Protein AF-A0A416ECX0-F1 (afdb_monomer_lite)

Structure (mmCIF, N/CA/C/O backbone):
data_AF-A0A416ECX0-F1
#
_entry.id   AF-A0A416ECX0-F1
#
loop_
_atom_site.group_PDB
_atom_site.id
_atom_site.type_symbol
_atom_site.label_atom_id
_atom_site.label_alt_id
_atom_site.label_comp_id
_atom_site.label_asym_id
_atom_site.label_entity_id
_atom_site.label_seq_id
_atom_site.pdbx_PDB_ins_code
_atom_site.Cartn_x
_atom_site.Cartn_y
_atom_site.Cartn_z
_atom_site.occupancy
_atom_site.B_iso_or_equiv
_atom_site.auth_seq_id
_atom_site.auth_comp_id
_atom_site.auth_asym_id
_atom_site.auth_atom_id
_atom_site.pdbx_PDB_model_num
ATOM 1 N N . MET A 1 1 ? -22.732 16.697 25.847 1.00 34.75 1 MET A N 1
ATOM 2 C CA . MET A 1 1 ? -22.361 16.379 24.454 1.00 34.75 1 MET A CA 1
ATOM 3 C C . MET A 1 1 ? -21.252 17.337 24.059 1.00 34.75 1 MET A C 1
ATOM 5 O O . MET A 1 1 ? -21.513 18.359 23.444 1.00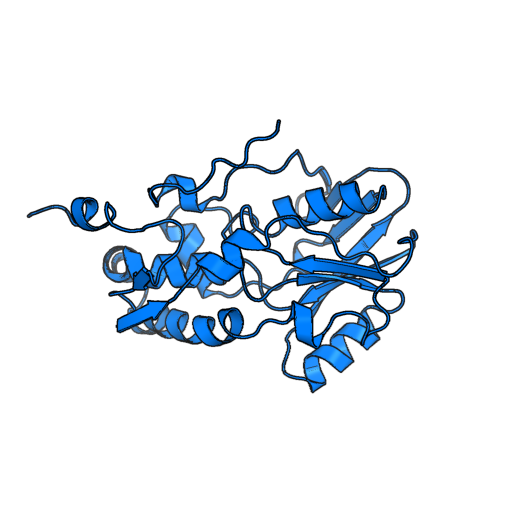 34.75 1 MET A O 1
ATOM 9 N N . GLU A 1 2 ? -20.037 17.066 24.531 1.00 26.95 2 GLU A N 1
ATOM 10 C CA . GLU A 1 2 ? -18.837 17.788 24.107 1.00 26.95 2 GLU A CA 1
ATOM 11 C C . GLU A 1 2 ? -18.198 16.971 22.987 1.00 26.95 2 GLU A C 1
ATOM 13 O O . GLU A 1 2 ? -17.924 15.783 23.146 1.00 26.95 2 GLU A O 1
ATOM 18 N N . ASN A 1 3 ? -18.068 17.600 21.822 1.00 31.53 3 ASN A N 1
ATOM 19 C CA . ASN A 1 3 ? -17.620 16.980 20.585 1.00 31.53 3 ASN A CA 1
ATOM 20 C C . ASN A 1 3 ? -16.180 16.463 20.712 1.00 31.53 3 ASN A C 1
ATOM 22 O O . ASN A 1 3 ? -15.258 17.241 20.960 1.00 31.53 3 ASN A O 1
ATOM 26 N N . GLY A 1 4 ? -15.972 15.180 20.401 1.00 30.31 4 GLY A N 1
ATOM 27 C CA . GLY A 1 4 ? -14.654 14.538 20.265 1.00 30.31 4 GLY A CA 1
ATOM 28 C C . GLY A 1 4 ? -13.730 15.146 19.193 1.00 30.31 4 GLY A C 1
ATOM 29 O O . GLY A 1 4 ? -12.601 14.698 19.036 1.00 30.31 4 GLY A O 1
ATOM 30 N N . LEU A 1 5 ? -14.171 16.201 18.498 1.00 33.06 5 LEU A N 1
ATOM 31 C CA . LEU A 1 5 ? -13.391 16.974 17.528 1.00 33.06 5 LEU A CA 1
ATOM 32 C C . LEU A 1 5 ? -12.245 17.780 18.170 1.00 33.06 5 LEU A C 1
ATOM 34 O O . LEU A 1 5 ? -11.236 18.012 17.513 1.00 33.06 5 LEU A O 1
ATOM 38 N N . ASN A 1 6 ? -12.344 18.142 19.456 1.00 28.14 6 ASN A N 1
ATOM 39 C CA . ASN A 1 6 ? -11.324 18.956 20.138 1.00 28.14 6 ASN A CA 1
ATOM 40 C C . ASN A 1 6 ? -10.121 18.152 20.680 1.00 28.14 6 ASN A C 1
ATOM 42 O O . ASN A 1 6 ? -9.245 18.728 21.317 1.00 28.14 6 ASN A O 1
ATOM 46 N N . ARG A 1 7 ? -10.037 16.831 20.447 1.00 36.88 7 ARG A N 1
ATOM 47 C CA . ARG A 1 7 ? -8.871 16.010 20.858 1.00 36.88 7 ARG A CA 1
ATOM 48 C C . ARG A 1 7 ? -7.786 15.862 19.782 1.00 36.88 7 ARG A C 1
ATOM 50 O O . ARG A 1 7 ? -6.743 15.283 20.061 1.00 36.88 7 ARG A O 1
ATOM 57 N N . ILE A 1 8 ? -8.007 16.388 18.576 1.00 40.69 8 ILE A N 1
ATOM 58 C CA . ILE A 1 8 ? -7.120 16.189 17.411 1.00 40.69 8 ILE A CA 1
ATOM 59 C C . ILE A 1 8 ? -6.032 17.288 17.318 1.00 40.69 8 ILE A C 1
ATOM 61 O O . ILE A 1 8 ? -5.066 17.160 16.572 1.00 40.69 8 ILE A O 1
ATOM 65 N N . GLU A 1 9 ? -6.118 18.351 18.128 1.00 30.62 9 GLU A N 1
ATOM 66 C CA . GLU A 1 9 ? -5.184 19.492 18.070 1.00 30.62 9 GLU A CA 1
ATOM 67 C C . GLU A 1 9 ? -3.757 19.188 18.570 1.00 30.62 9 GLU A C 1
ATOM 69 O O . GLU A 1 9 ? -2.858 19.991 18.340 1.00 30.62 9 GLU A O 1
ATOM 74 N N . ASN A 1 10 ? -3.510 18.015 19.167 1.00 30.92 10 ASN A N 1
ATOM 75 C CA . ASN A 1 10 ? -2.184 17.608 19.661 1.00 30.92 10 ASN A CA 1
ATOM 76 C C . ASN A 1 10 ? -1.506 16.494 18.842 1.00 30.92 10 ASN A C 1
ATOM 78 O O . ASN A 1 10 ? -0.546 15.889 19.316 1.00 30.92 10 ASN A O 1
ATOM 82 N N . ILE A 1 11 ? -1.956 16.216 17.615 1.00 45.97 11 ILE A N 1
ATOM 83 C CA . ILE A 1 11 ? -1.254 15.271 16.732 1.00 45.97 11 ILE A CA 1
ATOM 84 C C . ILE A 1 11 ? -0.091 16.016 16.067 1.00 45.97 11 ILE A C 1
ATOM 86 O O . ILE A 1 11 ? -0.222 16.568 14.978 1.00 45.97 11 ILE A O 1
ATOM 90 N N . LEU A 1 12 ? 1.032 16.108 16.778 1.00 37.62 12 LEU A N 1
ATOM 91 C CA . LEU A 1 12 ? 2.256 16.710 16.258 1.00 37.62 12 LEU A CA 1
ATOM 92 C C . LEU A 1 12 ? 2.779 15.910 15.049 1.00 37.62 12 LEU A C 1
ATOM 94 O O . LEU A 1 12 ? 2.724 14.676 15.055 1.00 37.62 12 LEU A O 1
ATOM 98 N N . PRO A 1 13 ? 3.360 16.577 14.039 1.00 42.81 13 PRO A N 1
ATOM 99 C CA . PRO A 1 13 ? 4.100 15.911 12.980 1.00 42.81 13 PRO A CA 1
ATOM 100 C C . PRO A 1 13 ? 5.449 15.461 13.567 1.00 42.81 13 PRO A C 1
ATOM 102 O O . PRO A 1 13 ? 6.426 16.203 13.523 1.00 42.81 13 PRO A O 1
ATOM 105 N N . GLY A 1 14 ? 5.485 14.284 14.199 1.00 50.62 14 GLY A N 1
ATOM 106 C CA . GLY A 1 14 ? 6.723 13.706 14.747 1.00 50.62 14 GLY A CA 1
ATOM 107 C C . GLY A 1 14 ? 6.625 13.082 16.142 1.00 50.62 14 GLY A C 1
ATOM 108 O O . GLY A 1 14 ? 7.583 13.183 16.902 1.00 50.62 14 GLY A O 1
ATOM 109 N N . GLY A 1 15 ? 5.496 12.468 16.509 1.00 63.19 15 GLY A N 1
ATOM 110 C CA . GLY A 1 15 ? 5.359 11.776 17.794 1.00 63.19 15 GLY A CA 1
ATOM 111 C C . GLY A 1 15 ? 4.333 10.645 17.770 1.00 63.19 15 GLY A C 1
ATOM 112 O O . GLY A 1 15 ? 3.557 10.514 16.821 1.00 63.19 15 GLY A O 1
ATOM 113 N N . GLU A 1 16 ? 4.338 9.836 18.831 1.00 75.31 16 GLU A N 1
ATOM 114 C CA . GLU A 1 16 ? 3.354 8.774 19.049 1.00 75.31 16 GLU A CA 1
ATOM 115 C C . GLU A 1 16 ? 1.927 9.342 19.007 1.00 75.31 16 GLU A C 1
ATOM 117 O O . GLU A 1 16 ? 1.589 10.309 19.691 1.00 75.31 16 GLU A O 1
ATOM 122 N N . ILE A 1 17 ? 1.082 8.741 18.169 1.00 79.94 17 ILE A N 1
ATOM 123 C CA . ILE A 1 17 ? -0.336 9.074 18.066 1.00 79.94 17 ILE A CA 1
ATOM 124 C C . ILE A 1 17 ? -1.106 8.114 18.963 1.00 79.94 17 ILE A C 1
ATOM 126 O O . ILE A 1 17 ? -1.027 6.896 18.788 1.00 79.94 17 ILE A O 1
ATOM 130 N N . SER A 1 18 ? -1.894 8.661 19.888 1.00 84.69 18 SER A N 1
ATOM 131 C CA . SER A 1 18 ? -2.798 7.864 20.713 1.00 84.69 18 SER A CA 1
ATOM 132 C C . SER A 1 18 ? -3.981 7.361 19.878 1.00 84.69 18 SER A C 1
ATOM 134 O O . SER A 1 18 ? -4.686 8.144 19.236 1.00 84.69 18 SER A O 1
ATOM 136 N N . LEU A 1 19 ? -4.193 6.045 19.878 1.00 89.06 19 LEU A N 1
ATOM 137 C CA . LEU A 1 19 ? -5.247 5.338 19.152 1.00 89.06 19 LEU A CA 1
ATOM 138 C C . LEU A 1 19 ? -6.226 4.725 20.169 1.00 89.06 19 LEU A C 1
ATOM 140 O O . LEU A 1 19 ? -6.183 3.515 20.417 1.00 89.06 19 LEU A O 1
ATOM 144 N N . PRO A 1 20 ? -7.114 5.531 20.782 1.00 88.00 20 PRO A N 1
ATOM 145 C CA . PRO A 1 20 ? -7.973 5.081 21.878 1.00 88.00 20 PRO A CA 1
ATOM 146 C C . PRO A 1 20 ? -8.901 3.932 21.476 1.00 88.00 20 PRO A C 1
ATOM 148 O O . PRO A 1 20 ? -9.119 3.022 22.267 1.00 88.00 20 PRO A O 1
ATOM 151 N N . GLY A 1 21 ? -9.388 3.912 20.231 1.00 88.06 21 GLY A N 1
ATOM 152 C CA . GLY A 1 21 ? -10.208 2.820 19.704 1.00 88.06 21 GLY A CA 1
ATOM 153 C C . GLY A 1 21 ? -9.494 1.465 19.667 1.00 88.06 21 GLY A C 1
ATOM 154 O O . GLY A 1 21 ? -10.147 0.429 19.652 1.00 88.06 21 GLY A O 1
ATOM 155 N N . LEU A 1 22 ? -8.162 1.461 19.701 1.00 90.69 22 LEU A N 1
ATOM 156 C CA . LEU A 1 22 ? -7.330 0.257 19.691 1.00 90.69 22 LEU A CA 1
ATOM 157 C C . LEU A 1 22 ? -6.561 0.057 21.004 1.00 90.69 22 LEU A C 1
ATOM 159 O O . LEU A 1 22 ? -5.745 -0.857 21.092 1.00 90.69 22 LEU A O 1
ATOM 163 N N . ASN A 1 23 ? -6.804 0.900 22.016 1.00 91.00 23 ASN A N 1
ATOM 164 C CA . ASN A 1 23 ? -6.105 0.882 23.305 1.00 91.00 23 ASN A CA 1
ATOM 165 C C . ASN A 1 23 ? -4.570 0.849 23.159 1.00 91.00 23 ASN A C 1
ATOM 167 O O . ASN A 1 23 ? -3.881 0.086 23.838 1.00 91.00 23 ASN A O 1
ATOM 171 N N . THR A 1 24 ? -4.026 1.641 22.233 1.00 90.44 24 THR A N 1
ATOM 172 C CA . THR A 1 24 ? -2.592 1.639 21.926 1.00 90.44 24 THR A CA 1
ATOM 173 C C . THR A 1 24 ? -2.122 3.001 21.430 1.00 90.44 24 THR A C 1
ATOM 175 O O . THR A 1 24 ? -2.933 3.882 21.153 1.00 90.44 24 THR A O 1
ATOM 178 N N . GLU A 1 25 ? -0.812 3.163 21.300 1.00 87.94 25 GLU A N 1
ATOM 179 C CA . GLU A 1 25 ? -0.179 4.332 20.698 1.00 87.94 25 GLU A CA 1
ATOM 180 C C . GLU A 1 25 ? 0.758 3.858 19.588 1.00 87.94 25 GLU A C 1
ATOM 182 O O . GLU A 1 25 ? 1.324 2.759 19.654 1.00 87.94 25 GLU A O 1
ATOM 187 N N . PHE A 1 26 ? 0.873 4.646 18.523 1.00 84.75 26 PHE A N 1
ATOM 188 C CA . PHE A 1 26 ? 1.730 4.296 17.399 1.00 84.75 26 PHE A CA 1
ATOM 189 C C . PHE A 1 26 ? 2.374 5.529 16.783 1.00 84.75 26 PHE A C 1
ATOM 191 O O . PHE A 1 26 ? 1.703 6.518 16.490 1.00 84.75 26 PHE A O 1
ATOM 198 N N . ASP A 1 27 ? 3.679 5.447 16.550 1.00 83.50 27 ASP A N 1
ATOM 199 C CA . ASP A 1 27 ? 4.419 6.479 15.845 1.00 83.50 27 ASP A CA 1
ATOM 200 C C . ASP A 1 27 ? 4.320 6.278 14.326 1.00 83.50 27 ASP A C 1
ATOM 202 O O . ASP A 1 27 ? 4.870 5.335 13.753 1.00 83.50 27 ASP A O 1
ATOM 206 N N . PHE A 1 28 ? 3.606 7.187 13.665 1.00 77.56 28 PHE A N 1
ATOM 207 C CA . PHE A 1 28 ? 3.465 7.202 12.210 1.00 77.56 28 PHE A CA 1
ATOM 208 C C . PHE A 1 28 ? 4.561 8.024 11.509 1.00 77.56 28 PHE A C 1
ATOM 210 O O . PHE A 1 28 ? 4.588 8.043 10.277 1.00 77.56 28 PHE A O 1
ATOM 217 N N . SER A 1 29 ? 5.458 8.696 12.241 1.00 72.75 29 SER A N 1
ATOM 218 C CA . SER A 1 29 ? 6.474 9.600 11.678 1.00 72.75 29 SER A CA 1
ATOM 219 C C . SER A 1 29 ? 7.328 8.915 10.607 1.00 72.75 29 SER A C 1
ATOM 221 O O . SER A 1 29 ? 7.389 9.387 9.470 1.00 72.75 29 SER A O 1
ATOM 223 N N . GLY A 1 30 ? 7.861 7.726 10.901 1.00 69.06 30 GLY A N 1
ATOM 224 C CA . GLY A 1 30 ? 8.684 6.955 9.967 1.00 69.06 30 GLY A CA 1
ATOM 225 C C . GLY A 1 30 ? 7.949 6.516 8.693 1.00 69.06 30 GLY A C 1
ATOM 226 O O . GLY A 1 30 ? 8.580 6.339 7.650 1.00 69.06 30 GLY A O 1
ATOM 227 N N . LEU A 1 31 ? 6.617 6.385 8.741 1.00 71.12 31 LEU A N 1
ATOM 228 C CA . LEU A 1 31 ? 5.794 6.126 7.554 1.00 71.12 31 LEU A CA 1
ATOM 229 C C . LEU A 1 31 ? 5.631 7.392 6.699 1.00 71.12 31 LEU A C 1
ATOM 231 O O . LEU A 1 31 ? 5.536 7.307 5.474 1.00 71.12 31 LEU A O 1
ATOM 235 N N . MET A 1 32 ? 5.602 8.569 7.327 1.00 66.06 32 MET A N 1
ATOM 236 C CA . MET A 1 32 ? 5.409 9.852 6.646 1.00 66.06 32 MET A CA 1
ATOM 237 C C . MET A 1 32 ? 6.697 10.422 6.046 1.00 66.06 32 MET A C 1
ATOM 239 O O . MET A 1 32 ? 6.630 11.030 4.973 1.00 66.06 32 MET A O 1
ATOM 243 N N . GLU A 1 33 ? 7.839 10.225 6.711 1.00 61.69 33 GLU A N 1
ATOM 244 C CA . GLU A 1 33 ? 9.152 10.743 6.301 1.00 61.69 33 GLU A CA 1
ATOM 245 C C . GLU A 1 33 ? 9.659 10.111 5.000 1.00 61.69 33 GLU A C 1
ATOM 247 O O . GLU A 1 33 ? 10.191 10.806 4.141 1.00 61.69 33 GLU A O 1
ATOM 252 N N . LYS A 1 34 ? 9.426 8.810 4.798 1.00 55.69 34 LYS A N 1
ATOM 253 C CA . LYS A 1 34 ? 9.923 8.056 3.629 1.00 55.69 34 LYS A CA 1
ATOM 254 C C . LYS A 1 34 ? 9.051 8.189 2.375 1.00 55.69 34 LYS A C 1
ATOM 256 O O . LYS A 1 34 ? 9.166 7.403 1.434 1.00 55.69 34 LYS A O 1
ATOM 261 N N . ALA A 1 35 ? 8.131 9.151 2.355 1.00 58.94 35 ALA A N 1
ATOM 262 C CA . ALA A 1 35 ? 7.229 9.358 1.232 1.00 58.94 35 ALA A CA 1
ATOM 263 C C . ALA A 1 35 ? 7.978 9.887 -0.002 1.00 58.94 35 ALA A C 1
ATOM 265 O O . ALA A 1 35 ? 8.371 11.048 -0.048 1.00 58.94 35 ALA A O 1
ATOM 266 N N . GLY A 1 36 ? 8.102 9.045 -1.031 1.00 63.66 36 GLY A N 1
ATOM 267 C CA . GLY A 1 36 ? 8.528 9.456 -2.373 1.00 63.66 36 GLY A CA 1
ATOM 268 C C . GLY A 1 36 ? 9.990 9.190 -2.732 1.00 63.66 36 GLY A C 1
ATOM 269 O O . GLY A 1 36 ? 10.373 9.443 -3.874 1.00 63.66 36 GLY A O 1
ATOM 270 N N . GLU A 1 37 ? 10.792 8.636 -1.822 1.00 77.75 37 GLU A N 1
ATOM 271 C CA . GLU A 1 37 ? 12.155 8.212 -2.147 1.00 77.75 37 GLU A CA 1
ATOM 272 C C . GLU A 1 37 ? 12.146 6.869 -2.882 1.00 77.75 37 GLU A C 1
ATOM 274 O O . GLU A 1 37 ? 11.779 5.828 -2.333 1.00 77.75 37 GLU A O 1
ATOM 279 N N . VAL A 1 38 ? 12.554 6.895 -4.152 1.00 82.75 38 VAL A N 1
ATOM 280 C CA . VAL A 1 38 ? 12.704 5.687 -4.968 1.00 82.75 38 VAL A CA 1
ATOM 281 C C . VAL A 1 38 ? 14.149 5.217 -4.894 1.00 82.75 38 VAL A C 1
ATOM 283 O O . VAL A 1 38 ? 15.065 5.904 -5.345 1.00 82.75 38 VAL A O 1
ATOM 286 N N . PHE A 1 39 ? 14.349 4.014 -4.369 1.00 86.12 39 PHE A N 1
ATOM 287 C CA . PHE A 1 39 ? 15.641 3.348 -4.386 1.00 86.12 39 PHE A CA 1
ATOM 288 C C . PHE A 1 39 ? 15.826 2.632 -5.724 1.00 86.12 39 PHE A C 1
ATOM 290 O O . PHE A 1 39 ? 15.033 1.763 -6.080 1.00 86.12 39 PHE A O 1
ATOM 297 N N . VAL A 1 40 ? 16.863 2.992 -6.479 1.00 88.06 40 VAL A N 1
ATOM 298 C CA . VAL A 1 40 ? 17.147 2.424 -7.804 1.00 88.06 40 VAL A CA 1
ATOM 299 C C . VAL A 1 40 ? 18.471 1.667 -7.752 1.00 88.06 40 VAL A C 1
ATOM 301 O O . VAL A 1 40 ? 19.526 2.268 -7.580 1.00 88.06 40 VAL A O 1
ATOM 304 N N . VAL A 1 41 ? 18.414 0.345 -7.927 1.00 85.69 41 VAL A N 1
ATOM 305 C CA . VAL A 1 41 ? 19.593 -0.539 -7.976 1.00 85.69 41 VAL A CA 1
ATOM 306 C C . VAL A 1 41 ? 20.215 -0.517 -9.369 1.00 85.69 41 VAL A C 1
ATOM 308 O O . VAL A 1 41 ? 21.428 -0.400 -9.531 1.00 85.69 41 VAL A O 1
ATOM 311 N N . ARG A 1 42 ? 19.372 -0.639 -10.398 1.00 89.25 42 ARG A N 1
ATOM 312 C CA . ARG A 1 42 ? 19.751 -0.510 -11.810 1.00 89.25 42 ARG A CA 1
ATOM 313 C C . ARG A 1 42 ? 18.606 0.127 -12.589 1.00 89.25 42 ARG A C 1
ATOM 315 O O . ARG A 1 42 ? 17.531 0.373 -12.056 1.00 89.25 42 ARG A O 1
ATOM 322 N N . LYS A 1 43 ? 18.822 0.424 -13.867 1.00 91.31 43 LYS A N 1
ATOM 323 C CA . LYS A 1 43 ? 17.764 0.994 -14.705 1.00 91.31 43 LYS A CA 1
ATOM 324 C C . LYS A 1 43 ? 16.636 -0.024 -14.908 1.00 91.31 43 LYS A C 1
ATOM 326 O O . LYS A 1 43 ? 16.898 -1.110 -15.420 1.00 91.31 43 LYS A O 1
ATOM 331 N N . ALA A 1 44 ? 15.403 0.354 -14.566 1.00 92.94 44 ALA A N 1
ATOM 332 C CA . ALA A 1 44 ? 14.218 -0.447 -14.864 1.00 92.94 44 ALA A CA 1
ATOM 333 C C . ALA A 1 44 ? 13.995 -0.560 -16.375 1.00 92.94 44 ALA A C 1
ATOM 335 O O . ALA A 1 44 ? 14.212 0.400 -17.126 1.00 92.94 44 ALA A O 1
ATOM 336 N N . VAL A 1 45 ? 13.564 -1.736 -16.825 1.00 94.50 45 VAL A N 1
ATOM 337 C CA . VAL A 1 45 ? 13.342 -2.029 -18.243 1.00 94.50 45 VAL A CA 1
ATOM 338 C C . VAL A 1 45 ? 11.918 -2.529 -18.494 1.00 94.50 45 VAL A C 1
ATOM 340 O O . VAL A 1 45 ? 11.345 -3.228 -17.658 1.00 94.50 45 VAL A O 1
ATOM 343 N N . PRO A 1 46 ? 11.319 -2.194 -19.651 1.00 97.44 46 PRO A N 1
ATOM 344 C CA . PRO A 1 46 ? 10.017 -2.724 -20.034 1.00 97.44 46 PRO A CA 1
ATOM 345 C C . PRO A 1 46 ? 9.982 -4.255 -20.022 1.00 97.44 46 PRO A C 1
ATOM 347 O O . PRO A 1 46 ? 10.893 -4.898 -20.538 1.00 97.44 46 PRO A O 1
ATOM 350 N N . GLY A 1 47 ? 8.898 -4.819 -19.490 1.00 97.38 47 GLY A N 1
ATOM 351 C CA . GLY A 1 47 ? 8.696 -6.260 -19.332 1.00 97.38 47 GLY A CA 1
ATOM 352 C C . GLY A 1 47 ? 8.874 -6.759 -17.897 1.00 97.38 47 GLY A C 1
ATOM 353 O O . GLY A 1 47 ? 8.294 -7.795 -17.569 1.00 97.38 47 GLY A O 1
ATOM 354 N N . GLN A 1 48 ? 9.589 -6.006 -17.052 1.00 97.56 48 GLN A N 1
ATOM 355 C CA . GLN A 1 48 ? 9.721 -6.301 -15.624 1.00 97.56 48 GLN A CA 1
ATOM 356 C C . GLN A 1 48 ? 8.364 -6.303 -14.921 1.00 97.56 48 GLN A C 1
ATOM 358 O O . GLN A 1 48 ? 7.474 -5.520 -15.260 1.00 97.56 48 GLN A O 1
ATOM 363 N N . ASP A 1 49 ? 8.226 -7.171 -13.929 1.00 98.12 49 ASP A N 1
ATOM 364 C CA . ASP A 1 49 ? 7.056 -7.250 -13.068 1.00 98.12 49 ASP A CA 1
ATOM 365 C C . ASP A 1 49 ? 7.081 -6.148 -12.011 1.00 98.12 49 ASP A C 1
ATOM 367 O O . ASP A 1 49 ? 8.133 -5.776 -11.488 1.00 98.12 49 ASP A O 1
ATOM 371 N N . ILE A 1 50 ? 5.893 -5.653 -11.681 1.00 98.00 50 ILE A N 1
ATOM 372 C CA . ILE A 1 50 ? 5.661 -4.790 -10.529 1.00 98.00 50 ILE A CA 1
ATOM 373 C C . ILE A 1 50 ? 5.081 -5.666 -9.426 1.00 98.00 50 ILE A C 1
ATOM 375 O O . ILE A 1 50 ? 3.972 -6.189 -9.563 1.00 98.00 50 ILE A O 1
ATOM 379 N N . VAL A 1 51 ? 5.826 -5.815 -8.337 1.00 96.56 51 VAL A N 1
ATOM 380 C CA . VAL A 1 51 ? 5.400 -6.540 -7.138 1.00 96.56 51 VAL A CA 1
ATOM 381 C C . VAL A 1 51 ? 5.025 -5.539 -6.056 1.00 96.56 51 VAL A C 1
ATOM 383 O O . VAL A 1 51 ? 5.716 -4.544 -5.856 1.00 96.56 51 VAL A O 1
ATOM 386 N N . LEU A 1 52 ? 3.926 -5.808 -5.360 1.00 95.38 52 LEU A N 1
ATOM 387 C CA . LEU A 1 52 ? 3.498 -5.073 -4.179 1.00 95.38 52 LEU A CA 1
ATOM 388 C C . LEU A 1 52 ? 3.686 -5.954 -2.947 1.00 95.38 52 LEU A C 1
ATOM 390 O O . LEU A 1 52 ? 3.204 -7.090 -2.935 1.00 95.38 52 LEU A O 1
ATOM 394 N N . THR A 1 53 ? 4.360 -5.437 -1.924 1.00 92.00 53 THR A N 1
ATOM 395 C CA . THR A 1 53 ? 4.482 -6.094 -0.618 1.00 92.00 53 THR A CA 1
ATOM 396 C C . THR A 1 53 ? 3.359 -5.637 0.304 1.00 92.00 53 THR A C 1
ATOM 398 O O . THR A 1 53 ? 3.075 -4.450 0.396 1.00 92.00 53 THR A O 1
ATOM 401 N N . ASN A 1 54 ? 2.734 -6.585 0.996 1.00 91.69 54 ASN A N 1
ATOM 402 C CA . ASN A 1 54 ? 1.581 -6.432 1.877 1.00 91.69 54 ASN A CA 1
ATOM 403 C C . ASN A 1 54 ? 0.344 -5.761 1.227 1.00 91.69 54 ASN A C 1
ATOM 405 O O . ASN A 1 54 ? 0.407 -5.201 0.132 1.00 91.69 54 ASN A O 1
ATOM 409 N N . PRO A 1 55 ? -0.842 -5.874 1.854 1.00 94.88 55 PRO A N 1
ATOM 410 C CA . PRO A 1 55 ? -2.033 -5.173 1.380 1.00 94.88 55 PRO A CA 1
ATOM 411 C C . PRO A 1 55 ? -1.919 -3.645 1.459 1.00 94.88 55 PRO A C 1
ATOM 413 O O . PRO A 1 55 ? -1.216 -3.112 2.315 1.00 94.88 55 PRO A O 1
ATOM 416 N N . VAL A 1 56 ? -2.660 -2.937 0.604 1.00 95.69 56 VAL A N 1
ATOM 417 C CA . VAL A 1 56 ? -2.703 -1.464 0.602 1.00 95.69 56 VAL A CA 1
ATOM 418 C C . VAL A 1 56 ? -3.628 -0.895 1.680 1.00 95.69 56 VAL A C 1
ATOM 420 O O . VAL A 1 56 ? -4.546 -1.569 2.143 1.00 95.69 56 VAL A O 1
ATOM 423 N N . GLY A 1 57 ? -3.404 0.369 2.057 1.00 95.06 57 GLY A N 1
ATOM 424 C CA . GLY A 1 57 ? -4.297 1.133 2.939 1.00 95.06 57 GLY A CA 1
ATOM 425 C C . GLY A 1 57 ? -4.242 0.734 4.418 1.00 95.06 57 GLY A C 1
ATOM 426 O O . GLY A 1 57 ? -5.076 1.175 5.209 1.00 95.06 57 GLY A O 1
ATOM 427 N N . LEU A 1 58 ? -3.272 -0.093 4.824 1.00 93.81 58 LEU A N 1
ATOM 428 C CA . LEU A 1 58 ? -3.161 -0.589 6.202 1.00 93.81 58 LEU A CA 1
ATOM 429 C C . LEU A 1 58 ? -2.998 0.546 7.220 1.00 93.81 58 LEU A C 1
ATOM 431 O O . LEU A 1 58 ? -3.674 0.542 8.246 1.00 93.81 58 LEU A O 1
ATOM 435 N N . GLY A 1 59 ? -2.149 1.534 6.916 1.00 92.00 59 GLY A N 1
ATOM 436 C CA . GLY A 1 59 ? -1.890 2.677 7.796 1.00 92.00 59 GLY A CA 1
ATOM 437 C C . GLY A 1 59 ? -3.158 3.468 8.107 1.00 92.00 59 GLY A C 1
ATOM 438 O O . GLY A 1 59 ? -3.485 3.695 9.270 1.00 92.00 59 GLY A O 1
ATOM 439 N N . GLY A 1 60 ? -3.919 3.824 7.073 1.00 93.44 60 GLY A N 1
ATOM 440 C CA . GLY A 1 60 ? -5.184 4.526 7.242 1.00 93.44 60 GLY A CA 1
ATOM 441 C C . GLY A 1 60 ? -6.266 3.664 7.879 1.00 93.44 60 GLY A C 1
ATOM 442 O O . GLY A 1 60 ? -7.042 4.182 8.669 1.00 93.44 60 GLY A O 1
ATOM 443 N N . THR A 1 61 ? -6.282 2.352 7.629 1.00 96.25 61 THR A N 1
ATOM 444 C CA . THR A 1 61 ? -7.222 1.428 8.291 1.00 96.25 61 THR A CA 1
ATOM 445 C C . THR A 1 61 ? -7.012 1.419 9.807 1.00 96.25 61 THR A C 1
ATOM 447 O O . THR A 1 61 ? -7.969 1.552 10.567 1.00 96.25 61 THR A O 1
ATOM 450 N N . VAL A 1 62 ? -5.754 1.321 10.253 1.00 94.94 62 VAL A N 1
ATOM 451 C CA . VAL A 1 62 ? -5.387 1.385 11.677 1.00 94.94 62 VAL A CA 1
ATOM 452 C C . VAL A 1 62 ? -5.752 2.741 12.274 1.00 94.94 62 VAL A C 1
ATOM 454 O O . VAL A 1 62 ? -6.333 2.799 13.356 1.00 94.94 62 VAL A O 1
ATOM 457 N N . LEU A 1 63 ? -5.447 3.832 11.567 1.00 92.44 63 LEU A N 1
ATOM 458 C CA . LEU A 1 63 ? -5.757 5.179 12.041 1.00 92.44 63 LEU A CA 1
ATOM 459 C C . LEU A 1 63 ? -7.271 5.391 12.190 1.00 92.44 63 LEU A C 1
ATOM 461 O O . LEU A 1 63 ? -7.722 5.945 13.189 1.00 92.44 63 LEU A O 1
ATOM 465 N N . LEU A 1 64 ? -8.059 4.908 11.227 1.00 94.50 64 LEU A N 1
ATOM 466 C CA . LEU A 1 64 ? -9.519 4.961 11.256 1.00 94.50 64 LEU A CA 1
ATOM 467 C C . LEU A 1 64 ? -10.097 4.197 12.448 1.00 94.50 64 LEU A C 1
ATOM 469 O O . LEU A 1 64 ? -10.903 4.760 13.187 1.00 94.50 64 LEU A O 1
ATOM 473 N N . ALA A 1 65 ? -9.658 2.956 12.676 1.00 95.88 65 ALA A N 1
ATOM 474 C CA . ALA A 1 65 ? -10.085 2.186 13.845 1.00 95.88 65 ALA A CA 1
ATOM 475 C C . ALA A 1 65 ? -9.683 2.863 15.160 1.00 95.88 65 ALA A C 1
ATOM 477 O O . ALA A 1 65 ? -10.483 2.942 16.089 1.00 95.88 65 ALA A O 1
ATOM 478 N N . GLY A 1 66 ? -8.463 3.397 15.230 1.00 92.94 66 GLY A N 1
ATOM 479 C CA . GLY A 1 66 ? -7.944 4.049 16.426 1.00 92.94 66 GLY A CA 1
ATOM 480 C C . GLY A 1 66 ? -8.659 5.348 16.785 1.00 92.94 66 GLY A C 1
ATOM 481 O O . GLY A 1 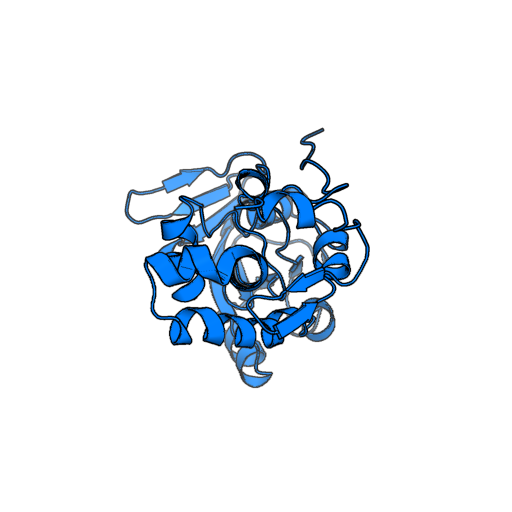66 ? -8.959 5.571 17.956 1.00 92.94 66 GLY A O 1
ATOM 482 N N . LEU A 1 67 ? -8.945 6.199 15.799 1.00 90.38 67 LEU A N 1
ATOM 483 C CA . LEU A 1 67 ? -9.523 7.526 16.031 1.00 90.38 67 LEU A CA 1
ATOM 484 C C . LEU A 1 67 ? -11.055 7.543 15.986 1.00 90.38 67 LEU A C 1
ATOM 486 O O . LEU A 1 67 ? -11.671 8.388 16.630 1.00 90.38 67 LEU A O 1
ATOM 490 N N . TYR A 1 68 ? -11.676 6.624 15.243 1.00 94.06 68 TYR A N 1
ATOM 491 C CA . TYR A 1 68 ? -13.106 6.674 14.929 1.00 94.06 68 TYR A CA 1
ATOM 492 C C . TYR A 1 68 ? -13.851 5.359 15.201 1.00 94.06 68 TYR A C 1
ATOM 494 O O . TYR A 1 68 ? -14.853 5.073 14.539 1.00 94.06 68 TYR A O 1
ATOM 502 N N . LYS A 1 69 ? -13.417 4.578 16.203 1.00 95.25 69 LYS A N 1
ATOM 503 C CA . LYS A 1 69 ? -14.073 3.317 16.598 1.00 95.25 69 LYS A CA 1
ATOM 504 C C . LYS A 1 69 ? -15.587 3.459 16.769 1.00 95.25 69 LYS A C 1
ATOM 506 O O . LYS A 1 69 ? -16.323 2.685 16.175 1.00 95.25 69 LYS A O 1
ATOM 511 N N . GLU A 1 70 ? -16.070 4.467 17.500 1.00 95.12 70 GLU A N 1
ATOM 512 C CA . GLU A 1 70 ? -17.516 4.664 17.724 1.00 95.12 70 GLU A CA 1
ATOM 513 C C . GLU A 1 70 ? -18.303 4.826 16.414 1.00 95.12 70 GLU A C 1
ATOM 515 O O . GLU A 1 70 ? -19.374 4.243 16.244 1.00 95.12 70 GLU A O 1
ATOM 520 N N . LYS A 1 71 ? -17.754 5.582 15.454 1.00 95.56 71 LYS A N 1
ATOM 521 C CA . LYS A 1 71 ? -18.378 5.785 14.142 1.00 95.56 71 LYS A CA 1
ATOM 522 C C . LYS A 1 71 ? -18.387 4.490 13.332 1.00 95.56 71 LYS A C 1
ATOM 524 O O . LYS A 1 71 ? -19.413 4.171 12.739 1.00 95.56 71 LYS A O 1
ATOM 529 N N . LEU A 1 72 ? -17.292 3.734 13.335 1.00 97.31 72 LEU A N 1
ATOM 530 C CA . LEU A 1 72 ? -17.217 2.433 12.663 1.00 97.31 72 LEU A CA 1
ATOM 531 C C . LEU A 1 72 ? -18.195 1.421 13.282 1.00 97.31 72 LEU A C 1
ATOM 533 O O . LEU A 1 72 ? -18.962 0.791 12.557 1.00 97.31 72 LEU A O 1
ATOM 537 N N . CYS A 1 73 ? -18.262 1.343 14.613 1.00 97.56 73 CYS A N 1
ATOM 538 C CA . CYS A 1 73 ? -19.177 0.459 15.341 1.00 97.56 73 CYS A CA 1
ATOM 539 C C . CYS A 1 73 ? -20.663 0.823 15.167 1.00 97.56 73 CYS A C 1
ATOM 541 O O . CYS A 1 73 ? -21.534 0.033 15.521 1.00 97.56 73 CYS A O 1
ATOM 543 N N . SER A 1 74 ? -20.983 1.995 14.604 1.00 96.88 74 SER A N 1
ATOM 544 C CA . SER A 1 74 ? -22.367 2.338 14.245 1.00 96.88 74 SER A CA 1
ATOM 545 C C . SER A 1 74 ? -22.894 1.550 13.039 1.00 96.88 74 SER A C 1
ATOM 547 O O . SER A 1 74 ? -24.098 1.537 12.798 1.00 96.88 74 SER A O 1
ATOM 549 N N . SER A 1 75 ? -22.007 0.923 12.259 1.00 96.00 75 SER A N 1
ATOM 550 C CA . SER A 1 75 ? -22.353 0.172 11.041 1.00 96.00 75 SER A CA 1
ATOM 551 C C . SER A 1 75 ? -21.683 -1.203 10.958 1.00 96.00 75 SER A C 1
ATOM 553 O O . SER A 1 75 ? -22.158 -2.061 10.221 1.00 96.00 75 SER A O 1
ATOM 555 N N . LEU A 1 76 ? -20.611 -1.432 11.720 1.00 97.44 76 LEU A N 1
ATOM 556 C CA . LEU A 1 76 ? -19.814 -2.658 11.708 1.00 97.44 76 LEU A CA 1
ATOM 557 C C . LEU A 1 76 ? -19.776 -3.301 13.099 1.00 97.44 76 LEU A C 1
ATOM 559 O O . LEU A 1 76 ? -19.936 -2.628 14.116 1.00 97.44 76 LEU A O 1
ATOM 563 N N . ALA A 1 77 ? -19.533 -4.611 13.151 1.00 97.75 77 ALA A N 1
ATOM 564 C CA . ALA A 1 77 ? -19.367 -5.322 14.416 1.00 97.75 77 ALA A CA 1
ATOM 565 C C . ALA A 1 77 ? -18.120 -4.828 15.164 1.00 97.75 77 ALA A C 1
ATOM 567 O O . ALA A 1 77 ? -17.053 -4.683 14.569 1.00 97.75 77 ALA A O 1
ATOM 568 N N . GLU A 1 78 ? -18.232 -4.628 16.478 1.00 96.56 78 GLU A N 1
ATOM 569 C CA . GLU A 1 78 ? -17.126 -4.111 17.291 1.00 96.56 78 GLU A CA 1
ATOM 570 C C . GLU A 1 78 ? -15.869 -4.983 17.195 1.00 96.56 78 GLU A C 1
ATOM 572 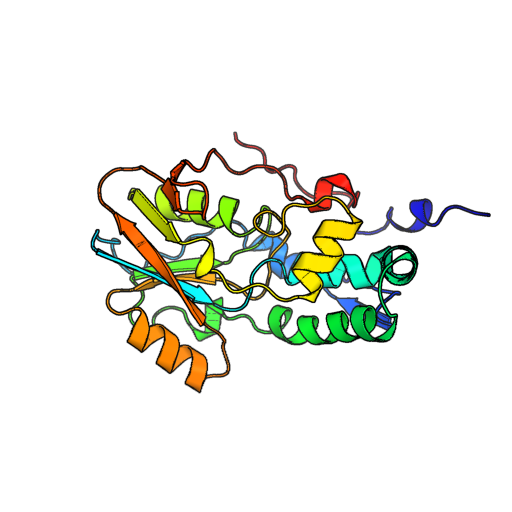O O . GLU A 1 78 ? -14.783 -4.452 16.973 1.00 96.56 78 GLU A O 1
ATOM 577 N N . SER A 1 79 ? -16.015 -6.310 17.247 1.00 96.31 79 SER A N 1
ATOM 578 C CA . SER A 1 79 ? -14.888 -7.242 17.112 1.00 96.31 79 SER A CA 1
ATOM 579 C C . SER A 1 79 ? -14.138 -7.067 15.787 1.00 96.31 79 SER A C 1
ATOM 581 O O . SER A 1 79 ? -12.914 -7.106 15.756 1.00 96.31 79 SER A O 1
ATOM 583 N N . PHE A 1 80 ? -14.858 -6.796 14.695 1.00 97.25 80 PHE A N 1
ATOM 584 C CA . PHE A 1 80 ? -14.260 -6.560 13.382 1.00 97.25 80 PHE A CA 1
ATOM 585 C C . PHE A 1 80 ? -13.459 -5.250 13.338 1.00 97.25 80 PHE A C 1
ATOM 587 O O . PHE A 1 80 ? -12.423 -5.173 12.674 1.00 97.25 80 PHE A O 1
ATOM 594 N N . VAL A 1 81 ? -13.917 -4.225 14.065 1.00 97.06 81 VAL A N 1
ATOM 595 C CA . VAL A 1 81 ? -13.192 -2.955 14.209 1.00 97.06 81 VAL A CA 1
ATOM 596 C C . VAL A 1 81 ? -11.939 -3.136 15.066 1.00 97.06 81 VAL A C 1
ATOM 598 O O . VAL A 1 81 ? -10.876 -2.633 14.709 1.00 97.06 81 VAL A O 1
ATOM 601 N N . GLU A 1 82 ? -12.035 -3.889 16.162 1.00 94.06 82 GLU A N 1
ATOM 602 C CA . GLU A 1 82 ? -10.907 -4.171 17.058 1.00 94.06 82 GLU A CA 1
ATOM 603 C C . GLU A 1 82 ? -9.809 -5.007 16.389 1.00 94.06 82 GLU A C 1
ATOM 605 O O . GLU A 1 82 ? -8.623 -4.716 16.561 1.00 94.06 82 GLU A O 1
ATOM 610 N N . GLU A 1 83 ? -10.179 -5.982 15.554 1.00 94.88 83 GLU A N 1
ATOM 611 C CA . GLU A 1 83 ? -9.242 -6.794 14.765 1.00 94.88 83 GLU A CA 1
ATOM 612 C C . GLU A 1 83 ? -8.346 -5.951 13.838 1.00 94.88 83 GLU A C 1
ATOM 614 O O . GLU A 1 83 ? -7.238 -6.371 13.494 1.00 94.88 83 GLU A O 1
ATOM 619 N N . ALA A 1 84 ? -8.755 -4.729 13.469 1.00 94.44 84 ALA A N 1
ATOM 620 C CA . ALA A 1 84 ? -7.897 -3.817 12.712 1.00 94.44 84 ALA A CA 1
ATOM 621 C C . ALA A 1 84 ? -6.617 -3.436 13.478 1.00 94.44 84 ALA A C 1
ATOM 623 O O . ALA A 1 84 ? -5.602 -3.122 12.853 1.00 94.44 84 ALA A O 1
ATOM 624 N N . GLY A 1 85 ? -6.620 -3.525 14.813 1.00 92.19 85 GLY A N 1
ATOM 625 C CA . GLY A 1 85 ? -5.426 -3.348 15.638 1.00 92.19 85 GLY A CA 1
ATOM 626 C C . GLY A 1 85 ? -4.327 -4.365 15.332 1.00 92.19 85 GLY A C 1
ATOM 627 O O . GLY A 1 85 ? -3.144 -4.036 15.416 1.00 92.19 85 GLY A O 1
ATOM 628 N N . GLU A 1 86 ? -4.672 -5.567 14.860 1.00 92.25 86 GLU A N 1
ATOM 629 C CA . GLU A 1 86 ? -3.669 -6.543 14.433 1.00 92.25 86 GLU A CA 1
ATOM 630 C C . GLU A 1 86 ? -2.852 -6.066 13.233 1.00 92.25 86 GLU A C 1
ATOM 632 O O . GLU A 1 86 ? -1.747 -6.563 13.004 1.00 92.25 86 GLU A O 1
ATOM 637 N N . LEU A 1 87 ? -3.369 -5.114 12.450 1.00 91.38 87 LEU A N 1
ATOM 638 C CA . LEU A 1 87 ? -2.680 -4.606 11.271 1.00 91.38 87 LEU A CA 1
ATOM 639 C C . LEU A 1 87 ? -1.442 -3.770 11.633 1.00 91.38 87 LEU A C 1
ATOM 641 O O . LEU A 1 87 ? -0.536 -3.641 10.808 1.00 91.38 87 LEU A O 1
ATOM 645 N N . LEU A 1 88 ? -1.334 -3.297 12.883 1.00 89.12 88 LEU A N 1
ATOM 646 C CA . LEU A 1 88 ? -0.137 -2.627 13.405 1.00 89.12 88 LEU A CA 1
ATOM 647 C C . LEU A 1 88 ? 1.129 -3.475 13.237 1.00 89.12 88 LEU A C 1
ATOM 649 O O . LEU A 1 88 ? 2.212 -2.918 13.068 1.00 89.12 88 LEU A O 1
ATOM 653 N N . LYS A 1 89 ? 1.018 -4.812 13.233 1.00 87.06 89 LYS A N 1
ATOM 654 C CA . LYS A 1 89 ? 2.172 -5.696 13.004 1.00 87.06 89 LYS A CA 1
ATOM 655 C C . LYS A 1 89 ? 2.810 -5.482 11.631 1.00 87.06 89 LYS A C 1
ATOM 657 O O . LYS A 1 89 ? 4.028 -5.540 11.532 1.00 87.06 89 LYS A O 1
ATOM 662 N N . TYR A 1 90 ? 2.017 -5.171 10.601 1.00 85.06 90 TYR A N 1
ATOM 663 C CA . TYR A 1 90 ? 2.537 -4.868 9.264 1.00 85.06 90 TYR A CA 1
ATOM 664 C C . TYR A 1 90 ? 3.231 -3.508 9.226 1.00 85.06 90 TYR A C 1
ATOM 666 O O . TYR A 1 90 ? 4.248 -3.378 8.564 1.00 85.06 90 TYR A O 1
ATOM 674 N N . LEU A 1 91 ? 2.722 -2.519 9.968 1.00 82.31 91 LEU A N 1
ATOM 675 C CA . LEU A 1 91 ? 3.308 -1.173 10.018 1.00 82.31 91 LEU A CA 1
ATOM 676 C C . LEU A 1 91 ? 4.643 -1.137 10.775 1.00 82.31 91 LEU A C 1
ATOM 678 O O . LEU A 1 91 ? 5.491 -0.299 10.491 1.00 82.31 91 LEU A O 1
ATOM 682 N N . LYS A 1 92 ? 4.816 -2.043 11.745 1.00 72.44 92 LYS A N 1
ATOM 683 C CA . LYS A 1 92 ? 6.056 -2.219 12.520 1.00 72.44 92 LYS A CA 1
ATOM 684 C C . LYS A 1 92 ? 7.135 -2.981 11.755 1.00 72.44 92 LYS A C 1
ATOM 686 O O . LYS A 1 92 ? 8.312 -2.879 12.092 1.00 72.44 92 LYS A O 1
ATOM 691 N N . LEU A 1 93 ? 6.744 -3.764 10.754 1.00 62.34 93 LEU A N 1
ATOM 692 C CA . LEU A 1 93 ? 7.682 -4.370 9.825 1.00 62.34 93 LEU A CA 1
ATOM 693 C C . LEU A 1 93 ? 8.137 -3.259 8.879 1.00 62.34 93 LEU A C 1
ATOM 695 O O . LEU A 1 93 ? 7.313 -2.632 8.225 1.00 62.34 93 LEU A O 1
ATOM 699 N N . ALA A 1 94 ? 9.440 -2.998 8.823 1.00 56.44 94 ALA A N 1
ATOM 700 C CA . ALA A 1 94 ? 10.037 -2.182 7.773 1.00 56.44 94 ALA A CA 1
ATOM 701 C C . ALA A 1 94 ? 10.444 -3.126 6.630 1.00 56.44 94 ALA A C 1
ATOM 703 O O . ALA A 1 94 ? 11.582 -3.613 6.634 1.00 56.44 94 ALA A O 1
ATOM 704 N N . PRO A 1 95 ? 9.545 -3.464 5.681 1.00 53.09 95 PRO A N 1
ATOM 705 C CA . PRO A 1 95 ? 9.904 -4.330 4.566 1.00 53.09 95 PRO A CA 1
ATOM 706 C C . PRO A 1 95 ? 11.059 -3.734 3.755 1.00 53.09 95 PRO A C 1
ATOM 708 O O . PRO A 1 95 ? 11.868 -4.481 3.219 1.00 53.09 95 PRO A O 1
ATOM 711 N N . GLU A 1 96 ? 11.223 -2.408 3.726 1.00 53.56 96 GLU A N 1
ATOM 712 C CA . GLU A 1 96 ? 12.197 -1.752 2.853 1.00 53.56 96 GLU A CA 1
ATOM 713 C C . GLU A 1 96 ? 13.653 -2.135 3.164 1.00 53.56 96 GLU A C 1
ATOM 715 O O . GLU A 1 96 ? 14.440 -2.356 2.251 1.00 53.56 96 GLU A O 1
ATOM 720 N N . ALA A 1 97 ? 14.028 -2.251 4.443 1.00 47.62 97 ALA A N 1
ATOM 721 C CA . ALA A 1 97 ? 15.401 -2.595 4.833 1.00 47.62 97 ALA A CA 1
ATOM 722 C C . ALA A 1 97 ? 15.682 -4.108 4.769 1.00 47.62 97 ALA A C 1
ATOM 724 O O . ALA A 1 97 ? 16.837 -4.527 4.658 1.00 47.62 97 ALA A O 1
ATOM 725 N N . ALA A 1 98 ? 14.631 -4.929 4.855 1.00 47.53 98 ALA A N 1
ATOM 726 C CA . ALA A 1 98 ? 14.732 -6.380 4.761 1.00 47.53 98 ALA A CA 1
ATOM 727 C C . ALA A 1 98 ? 14.777 -6.871 3.307 1.00 47.53 98 ALA A C 1
ATOM 729 O O . ALA A 1 98 ? 15.426 -7.878 3.048 1.00 47.53 98 ALA A O 1
ATOM 730 N N . VAL A 1 99 ? 14.143 -6.148 2.381 1.00 56.94 99 VAL A N 1
ATOM 731 C CA . VAL A 1 99 ? 13.925 -6.580 0.992 1.00 56.94 99 VAL A CA 1
ATOM 732 C C . VAL A 1 99 ? 14.949 -5.960 0.028 1.00 56.94 99 VAL A C 1
ATOM 734 O O . VAL A 1 99 ? 15.384 -6.646 -0.893 1.00 56.94 99 VAL A O 1
ATOM 737 N N . ALA A 1 100 ? 15.411 -4.722 0.278 1.00 58.41 100 ALA A N 1
ATOM 738 C CA . ALA A 1 100 ? 16.283 -3.973 -0.635 1.00 58.41 100 ALA A CA 1
ATOM 739 C C . ALA A 1 100 ? 17.549 -4.736 -1.079 1.00 58.41 100 ALA A C 1
ATOM 741 O O . ALA A 1 100 ? 18.444 -5.036 -0.286 1.00 58.41 100 ALA A O 1
ATOM 742 N N . GLY A 1 101 ? 17.647 -4.985 -2.383 1.00 62.22 101 GLY A N 1
ATOM 743 C CA . GLY A 1 101 ? 18.760 -5.638 -3.062 1.00 62.22 101 GLY A CA 1
ATOM 744 C C . GLY A 1 101 ? 18.816 -7.157 -2.894 1.00 62.22 101 GLY A C 1
ATOM 745 O O . GLY A 1 101 ? 19.790 -7.759 -3.349 1.00 62.22 101 GLY A O 1
ATOM 746 N N . ARG A 1 102 ? 17.821 -7.792 -2.256 1.00 69.75 102 ARG A N 1
ATOM 747 C CA . ARG A 1 102 ? 17.865 -9.228 -1.918 1.00 69.75 102 ARG A CA 1
ATOM 748 C C . ARG A 1 102 ? 17.067 -10.121 -2.858 1.00 69.75 102 ARG A C 1
ATOM 750 O O . ARG A 1 102 ? 17.383 -11.303 -2.965 1.00 69.75 102 ARG A O 1
ATOM 757 N N . HIS A 1 103 ? 16.091 -9.574 -3.582 1.00 70.50 103 HIS A N 1
ATOM 758 C CA . HIS A 1 103 ? 15.182 -10.363 -4.424 1.00 70.50 103 HIS A CA 1
ATOM 759 C C . HIS A 1 103 ? 15.365 -10.074 -5.916 1.00 70.50 103 HIS A C 1
ATOM 761 O O . HIS A 1 103 ? 14.508 -10.391 -6.741 1.00 70.50 103 HIS A O 1
ATOM 767 N N . GLY A 1 104 ? 16.507 -9.478 -6.274 1.00 76.25 104 GLY A N 1
ATOM 768 C CA . GLY A 1 104 ? 16.854 -9.149 -7.654 1.00 76.25 104 GLY A CA 1
ATOM 769 C C . GLY A 1 104 ? 16.097 -7.942 -8.205 1.00 76.25 104 GLY A C 1
ATOM 770 O O . GLY A 1 104 ? 16.160 -7.688 -9.416 1.00 76.25 104 GLY A O 1
ATOM 771 N N . GLU A 1 105 ? 15.411 -7.186 -7.345 1.00 83.06 105 GLU A N 1
ATOM 772 C CA . GLU A 1 105 ? 14.705 -5.984 -7.739 1.00 83.06 105 GLU A CA 1
ATOM 773 C C . GLU A 1 105 ? 15.655 -4.922 -8.286 1.00 83.06 105 GLU A C 1
ATOM 775 O O . GLU A 1 105 ? 16.824 -4.777 -7.927 1.00 83.06 105 GLU A O 1
ATOM 780 N N . THR A 1 106 ? 15.119 -4.195 -9.246 1.00 90.44 106 THR A N 1
ATOM 781 C CA . THR A 1 106 ? 15.785 -3.137 -9.981 1.00 90.44 106 THR A CA 1
ATOM 782 C C . THR A 1 106 ? 15.487 -1.778 -9.372 1.00 90.44 106 THR A C 1
ATOM 784 O O . THR A 1 106 ? 16.334 -0.886 -9.413 1.00 90.44 106 THR A O 1
ATOM 787 N N . ALA A 1 107 ? 14.308 -1.638 -8.774 1.00 91.69 107 ALA A N 1
ATOM 788 C CA . ALA A 1 107 ? 13.923 -0.466 -8.021 1.00 91.69 107 ALA A CA 1
ATOM 789 C C . ALA A 1 107 ? 12.884 -0.812 -6.956 1.00 91.69 107 ALA A C 1
ATOM 791 O O . ALA A 1 107 ? 12.138 -1.782 -7.107 1.00 91.69 107 ALA A O 1
ATOM 792 N N . MET A 1 108 ? 12.818 0.024 -5.926 1.00 91.81 108 MET A N 1
ATOM 793 C CA . MET A 1 108 ? 11.888 -0.087 -4.814 1.00 91.81 108 MET A CA 1
ATOM 794 C C . MET A 1 108 ? 11.364 1.293 -4.406 1.00 91.81 108 MET A C 1
ATOM 796 O O . MET A 1 108 ? 12.097 2.279 -4.448 1.00 91.81 108 MET A O 1
ATOM 800 N N . LEU A 1 109 ? 10.103 1.356 -3.982 1.00 89.94 109 LEU A N 1
ATOM 801 C CA . LEU A 1 109 ? 9.493 2.541 -3.379 1.00 89.94 109 LEU A CA 1
ATOM 802 C C . LEU A 1 109 ? 8.547 2.124 -2.250 1.00 89.94 109 LEU A C 1
ATOM 804 O O . LEU A 1 109 ? 7.634 1.332 -2.478 1.00 89.94 109 LEU A O 1
ATOM 808 N N . ALA A 1 110 ? 8.720 2.688 -1.056 1.00 88.31 110 ALA A N 1
ATOM 809 C CA . ALA A 1 110 ? 7.743 2.551 0.021 1.00 88.31 110 ALA A CA 1
ATOM 810 C C . ALA A 1 110 ? 6.418 3.230 -0.361 1.00 88.31 110 ALA A C 1
ATOM 812 O O . ALA A 1 110 ? 6.401 4.358 -0.861 1.00 88.31 110 ALA A O 1
ATOM 813 N N . VAL A 1 111 ? 5.296 2.558 -0.112 1.00 89.94 111 VAL A N 1
ATOM 814 C CA . VAL A 1 111 ? 3.960 3.128 -0.298 1.00 89.94 111 VAL A CA 1
ATOM 815 C C . VAL A 1 111 ? 3.541 3.769 1.017 1.00 89.94 111 VAL A C 1
ATOM 817 O O . VAL A 1 111 ? 3.392 3.080 2.025 1.00 89.94 111 VAL A O 1
ATOM 820 N N . SER A 1 112 ? 3.323 5.082 1.005 1.00 87.06 112 SER A N 1
ATOM 821 C CA . SER A 1 112 ? 2.917 5.836 2.193 1.00 87.06 112 SER A CA 1
ATOM 822 C C . SER A 1 112 ? 1.719 6.750 1.919 1.00 87.06 112 SER A C 1
ATOM 824 O O . SER A 1 112 ? 0.615 6.257 1.678 1.00 87.06 112 SER A O 1
ATOM 826 N N . ARG A 1 113 ? 1.909 8.072 1.965 1.00 85.56 113 ARG A N 1
ATOM 827 C CA . ARG A 1 113 ? 0.852 9.081 1.813 1.00 85.56 113 ARG A CA 1
ATOM 828 C C . ARG A 1 113 ? 0.354 9.164 0.374 1.00 85.56 113 ARG A C 1
ATOM 830 O O . ARG A 1 113 ? 1.134 9.073 -0.572 1.00 85.56 113 ARG A O 1
ATOM 837 N N . GLY A 1 114 ? -0.954 9.359 0.218 1.00 86.62 114 GLY A N 1
ATOM 838 C CA . GLY A 1 114 ? -1.623 9.324 -1.087 1.00 86.62 114 GLY A CA 1
ATOM 839 C C . GLY A 1 114 ? -1.783 7.906 -1.651 1.00 86.62 114 GLY A C 1
ATOM 840 O O . GLY A 1 114 ? -2.227 7.739 -2.791 1.00 86.62 114 GLY A O 1
ATOM 841 N N . GLY A 1 115 ? -1.419 6.891 -0.859 1.00 92.31 115 GLY A N 1
ATOM 842 C CA . GLY A 1 115 ? -1.622 5.480 -1.143 1.00 92.31 115 GLY A CA 1
ATOM 843 C C . GLY A 1 115 ? -0.885 4.951 -2.373 1.00 92.31 115 GLY A C 1
ATOM 844 O O . GLY A 1 115 ? 0.102 5.504 -2.867 1.00 92.31 115 GLY A O 1
ATOM 845 N N . LEU A 1 116 ? -1.391 3.829 -2.881 1.00 95.50 116 LEU A N 1
ATOM 846 C CA . LEU A 1 116 ? -0.819 3.114 -4.017 1.00 95.50 116 LEU A CA 1
ATOM 847 C C . LEU A 1 116 ? -0.790 3.966 -5.290 1.00 95.50 116 LEU A C 1
ATOM 849 O O . LEU A 1 116 ? 0.175 3.898 -6.046 1.00 95.50 116 LEU A O 1
ATOM 853 N N . PHE A 1 117 ? -1.830 4.759 -5.556 1.00 95.88 117 PHE A N 1
ATOM 854 C CA . PHE A 1 117 ? -1.892 5.543 -6.794 1.00 95.88 117 PHE A CA 1
ATOM 855 C C . PHE A 1 117 ? -0.830 6.642 -6.837 1.00 95.88 117 PHE A C 1
ATOM 857 O O . PHE A 1 117 ? -0.198 6.829 -7.880 1.00 95.88 117 PHE A O 1
ATOM 864 N N . ALA A 1 118 ? -0.583 7.318 -5.710 1.00 93.44 118 ALA A N 1
ATOM 865 C CA . ALA A 1 118 ? 0.534 8.247 -5.597 1.00 93.44 118 ALA A CA 1
ATOM 866 C C . ALA A 1 118 ? 1.869 7.519 -5.798 1.00 93.44 118 ALA A C 1
ATOM 868 O O . ALA A 1 118 ? 2.688 7.963 -6.602 1.00 93.44 118 ALA A O 1
ATOM 869 N N . ALA A 1 119 ? 2.058 6.368 -5.146 1.00 93.69 119 ALA A N 1
ATOM 870 C CA . ALA A 1 119 ? 3.292 5.598 -5.253 1.00 93.69 119 ALA A CA 1
ATOM 871 C C . ALA A 1 119 ? 3.566 5.117 -6.686 1.00 93.69 119 ALA A C 1
ATOM 873 O O . ALA A 1 119 ? 4.663 5.322 -7.189 1.00 93.69 119 ALA A O 1
ATOM 874 N N . LEU A 1 120 ? 2.579 4.568 -7.400 1.00 96.88 120 LEU A N 1
ATOM 875 C CA . LEU A 1 120 ? 2.733 4.173 -8.807 1.00 96.88 120 LEU A CA 1
ATOM 876 C C . LEU A 1 120 ? 3.109 5.371 -9.691 1.00 96.88 120 LEU A C 1
ATOM 878 O O . LEU A 1 120 ? 3.975 5.266 -10.565 1.00 96.88 120 LEU A O 1
ATOM 882 N N . TRP A 1 121 ? 2.499 6.534 -9.455 1.00 95.69 121 TRP A N 1
ATOM 883 C CA . TRP A 1 121 ? 2.874 7.748 -10.173 1.00 95.69 121 TRP A CA 1
ATOM 884 C C . TRP A 1 121 ? 4.306 8.203 -9.839 1.00 95.69 121 TRP A C 1
ATOM 886 O O . TRP A 1 121 ? 5.073 8.556 -10.728 1.00 95.69 121 TRP A O 1
ATOM 896 N N . ILE A 1 122 ? 4.739 8.155 -8.587 1.00 93.31 122 ILE A N 1
ATOM 897 C CA . ILE A 1 122 ? 6.124 8.518 -8.251 1.00 93.31 122 ILE A CA 1
ATOM 898 C C . ILE A 1 122 ? 7.096 7.505 -8.873 1.00 93.31 122 ILE A C 1
ATOM 900 O O . ILE A 1 122 ? 8.086 7.884 -9.497 1.00 93.31 122 ILE A O 1
ATOM 904 N N . PHE A 1 123 ? 6.757 6.219 -8.811 1.00 94.62 123 PHE A N 1
ATOM 905 C CA . PHE A 1 123 ? 7.597 5.127 -9.283 1.00 94.62 123 PHE A CA 1
ATOM 906 C C . PHE A 1 123 ? 7.877 5.213 -10.784 1.00 94.62 123 PHE A C 1
ATOM 908 O O . PHE A 1 123 ? 9.033 5.251 -11.192 1.00 94.62 123 PHE A O 1
ATOM 915 N N . GLY A 1 124 ? 6.847 5.350 -11.624 1.00 95.44 124 GLY A N 1
ATOM 916 C CA . GLY A 1 124 ? 7.081 5.516 -13.064 1.00 95.44 124 GLY A CA 1
ATOM 917 C C . GLY A 1 124 ? 7.811 6.822 -13.422 1.00 95.44 124 GLY A C 1
ATOM 918 O O . GLY A 1 124 ? 8.480 6.867 -14.452 1.00 95.44 124 GLY A O 1
ATOM 919 N N . GLU A 1 125 ? 7.735 7.868 -12.576 1.00 94.62 125 GLU A N 1
ATOM 920 C CA . GLU A 1 125 ? 8.423 9.150 -12.832 1.00 94.62 125 GLU A CA 1
ATOM 921 C C . GLU A 1 125 ? 9.911 8.977 -12.591 1.00 94.62 125 GLU A C 1
ATOM 923 O O . GLU A 1 125 ? 10.717 9.215 -13.488 1.00 94.62 125 GLU A O 1
ATOM 928 N N . ALA A 1 126 ? 10.255 8.463 -11.412 1.00 92.25 126 ALA A N 1
ATOM 929 C CA . ALA A 1 126 ? 11.629 8.200 -11.020 1.00 92.25 126 ALA A CA 1
ATOM 930 C C . ALA A 1 126 ? 12.321 7.207 -11.964 1.00 92.25 126 ALA A C 1
ATOM 932 O O . ALA A 1 126 ? 13.502 7.357 -12.271 1.00 92.25 126 ALA A O 1
ATOM 933 N N . LEU A 1 127 ? 11.585 6.210 -12.465 1.00 93.94 127 LEU A N 1
ATOM 934 C CA . LEU A 1 127 ? 12.118 5.214 -13.393 1.00 93.94 127 LEU A CA 1
ATOM 935 C C . LEU A 1 127 ? 12.117 5.672 -14.856 1.00 93.94 127 LEU A C 1
ATOM 937 O O . LEU A 1 127 ? 12.730 5.004 -15.690 1.00 93.94 127 LEU A O 1
ATOM 941 N N . ASN A 1 128 ? 11.452 6.786 -15.185 1.00 95.31 128 ASN A N 1
ATOM 942 C CA . ASN A 1 128 ? 11.250 7.276 -16.552 1.00 95.31 128 ASN A CA 1
ATOM 943 C C . ASN A 1 128 ? 10.720 6.170 -17.495 1.00 95.31 128 ASN A C 1
ATOM 945 O O . ASN A 1 128 ? 11.241 5.959 -18.595 1.00 95.31 128 ASN A O 1
ATOM 949 N N . THR A 1 129 ? 9.702 5.440 -17.031 1.00 96.38 129 THR A N 1
ATOM 950 C CA . THR A 1 129 ? 9.054 4.322 -17.742 1.00 96.38 129 THR A CA 1
ATOM 951 C C . THR A 1 129 ? 7.532 4.411 -17.647 1.00 96.38 129 THR A C 1
ATOM 953 O O . THR A 1 129 ? 6.981 5.166 -16.844 1.00 96.38 129 THR A O 1
ATOM 956 N N . GLY A 1 130 ? 6.842 3.636 -18.485 1.00 98.00 130 GLY A N 1
ATOM 957 C CA . GLY A 1 130 ? 5.416 3.399 -18.337 1.00 98.00 130 GLY A CA 1
ATOM 958 C C . GLY A 1 130 ? 5.159 2.270 -17.345 1.00 98.00 130 GLY A C 1
ATOM 959 O O . GLY A 1 130 ? 6.049 1.483 -17.020 1.00 98.00 130 GLY A O 1
ATOM 960 N N . LEU A 1 131 ? 3.917 2.145 -16.895 1.00 98.19 131 LEU A N 1
ATOM 961 C CA . LEU A 1 131 ? 3.457 1.031 -16.075 1.00 98.19 131 LEU A CA 1
ATOM 962 C C . LEU A 1 131 ? 2.013 0.675 -16.395 1.00 98.19 131 LEU A C 1
ATOM 964 O O . LEU A 1 131 ? 1.206 1.526 -16.770 1.00 98.19 131 LEU A O 1
ATOM 968 N N . GLU A 1 132 ? 1.695 -0.595 -16.215 1.00 98.25 132 GLU A N 1
ATOM 969 C CA . GLU A 1 132 ? 0.345 -1.123 -16.323 1.00 98.25 132 GLU A CA 1
ATOM 970 C C . GLU A 1 132 ? 0.075 -2.021 -15.120 1.00 98.25 132 GLU A C 1
ATOM 972 O O . GLU A 1 132 ? 0.793 -2.994 -14.901 1.00 98.25 132 GLU A O 1
ATOM 977 N N . VAL A 1 133 ? -0.943 -1.681 -14.333 1.00 98.25 133 VAL A N 1
ATOM 978 C CA . VAL A 1 133 ? -1.310 -2.379 -13.097 1.00 98.25 133 VAL A CA 1
ATOM 979 C C . VAL A 1 133 ? -2.745 -2.874 -13.183 1.00 98.25 133 VAL A C 1
ATOM 981 O O . VAL A 1 133 ? -3.640 -2.155 -13.623 1.00 98.25 133 VAL A O 1
ATOM 984 N N . GLN A 1 134 ? -2.966 -4.104 -12.740 1.00 97.69 134 GLN A N 1
ATOM 985 C CA . GLN A 1 134 ? -4.256 -4.772 -12.706 1.00 97.69 134 GLN A CA 1
ATOM 986 C C . GLN A 1 134 ? -4.917 -4.536 -11.350 1.00 97.69 134 GLN A C 1
ATOM 988 O O . GLN A 1 134 ? -4.459 -5.046 -10.330 1.00 97.69 134 GLN A O 1
ATOM 993 N N . LEU A 1 135 ? -6.029 -3.798 -11.331 1.00 95.44 135 LEU A N 1
ATOM 994 C CA . LEU A 1 135 ? -6.704 -3.414 -10.088 1.00 95.44 135 LEU A CA 1
ATOM 995 C C . LEU A 1 135 ? -7.125 -4.640 -9.259 1.00 95.44 135 LEU A C 1
ATOM 997 O O . LEU A 1 135 ? -7.017 -4.639 -8.041 1.00 95.44 135 LEU A O 1
ATOM 1001 N N . LYS A 1 136 ? -7.557 -5.708 -9.943 1.00 95.56 136 LYS A N 1
ATOM 1002 C CA . LYS A 1 136 ? -7.988 -6.978 -9.336 1.00 95.56 136 LYS A CA 1
ATOM 1003 C C . LYS A 1 136 ? -6.871 -7.778 -8.656 1.00 95.56 136 LYS A C 1
ATOM 1005 O O . LYS A 1 136 ? -7.182 -8.665 -7.873 1.00 95.56 136 LYS A O 1
ATOM 1010 N N . GLU A 1 137 ? -5.610 -7.503 -8.985 1.00 97.19 137 GLU A N 1
ATOM 1011 C CA . GLU A 1 137 ? -4.456 -8.214 -8.418 1.00 97.19 137 GLU A CA 1
ATOM 1012 C C . GLU A 1 137 ? -3.902 -7.496 -7.179 1.00 97.19 137 GLU A C 1
ATOM 1014 O O . GLU A 1 137 ? -3.020 -8.019 -6.503 1.00 97.19 137 GLU A O 1
ATOM 1019 N N . ILE A 1 138 ? -4.398 -6.291 -6.869 1.00 97.38 138 ILE A N 1
ATOM 1020 C CA . ILE A 1 138 ? -3.927 -5.517 -5.722 1.00 97.38 138 ILE A CA 1
ATOM 1021 C C . ILE A 1 138 ? -4.521 -6.108 -4.437 1.00 97.38 138 ILE A C 1
ATOM 1023 O O . ILE A 1 138 ? -5.743 -6.094 -4.266 1.00 97.38 138 ILE A O 1
ATOM 1027 N N . PRO A 1 139 ? -3.685 -6.585 -3.501 1.00 96.19 139 PRO A N 1
ATOM 1028 C CA . PRO A 1 139 ? -4.163 -7.079 -2.223 1.00 96.19 139 PRO A CA 1
ATOM 1029 C C . PRO A 1 139 ? -4.704 -5.931 -1.363 1.00 96.19 139 PRO A C 1
ATOM 1031 O O . PRO A 1 139 ? -4.044 -4.913 -1.153 1.00 96.19 139 PRO A O 1
ATOM 1034 N N . ILE A 1 140 ? -5.892 -6.135 -0.805 1.00 96.44 140 ILE A N 1
ATOM 1035 C CA . ILE A 1 140 ? -6.567 -5.219 0.117 1.00 96.44 140 ILE A CA 1
ATOM 1036 C C . ILE A 1 140 ? -7.257 -6.036 1.218 1.00 96.44 140 ILE A C 1
ATOM 1038 O O . ILE A 1 140 ? -7.716 -7.152 0.972 1.00 96.44 140 ILE A O 1
ATOM 1042 N N . LYS A 1 141 ? -7.282 -5.527 2.456 1.00 96.81 141 LYS A N 1
ATOM 1043 C CA . LYS A 1 141 ? -7.990 -6.180 3.569 1.00 96.81 141 LYS A CA 1
ATOM 1044 C C . LYS A 1 141 ? -9.470 -5.804 3.562 1.00 96.81 141 LYS A C 1
ATOM 1046 O O . LYS A 1 141 ? -9.813 -4.683 3.198 1.00 96.81 141 LYS A O 1
ATOM 1051 N N . GLN A 1 142 ? -10.326 -6.709 4.041 1.00 97.44 142 GLN A N 1
ATOM 1052 C CA . GLN A 1 142 ? -11.759 -6.427 4.156 1.00 97.44 142 GLN A CA 1
ATOM 1053 C C . GLN A 1 142 ? -12.012 -5.214 5.057 1.00 97.44 142 GLN A C 1
ATOM 1055 O O . GLN A 1 142 ? -12.781 -4.343 4.681 1.00 97.44 142 GLN A O 1
ATOM 1060 N N . GLN A 1 143 ? -11.296 -5.095 6.182 1.00 97.56 143 GLN A N 1
ATOM 1061 C CA . GLN A 1 143 ? -11.388 -3.930 7.070 1.00 97.56 143 GLN A CA 1
ATOM 1062 C C . GLN A 1 143 ? -11.122 -2.619 6.320 1.00 97.56 143 GLN A C 1
ATOM 1064 O O . GLN A 1 143 ? -11.841 -1.648 6.507 1.00 97.56 143 GLN A O 1
ATOM 1069 N N . THR A 1 144 ? -10.123 -2.594 5.433 1.00 97.81 144 THR A N 1
ATOM 1070 C CA . THR A 1 144 ? -9.813 -1.408 4.623 1.00 97.81 144 THR A CA 1
ATOM 1071 C C . THR A 1 144 ? -10.976 -1.038 3.709 1.00 97.81 144 THR A C 1
ATOM 1073 O O . THR A 1 144 ? -11.309 0.137 3.622 1.00 97.81 144 THR A O 1
ATOM 1076 N N . ILE A 1 145 ? -11.607 -2.019 3.056 1.00 98.00 145 ILE A N 1
ATOM 1077 C CA . ILE A 1 145 ? -12.773 -1.787 2.189 1.00 98.00 145 ILE A CA 1
ATOM 1078 C C . ILE A 1 145 ? -13.931 -1.217 3.012 1.00 98.00 145 ILE A C 1
ATOM 1080 O O . ILE A 1 145 ? -14.379 -0.109 2.739 1.00 98.00 145 ILE A O 1
ATOM 1084 N N . GLU A 1 146 ? -14.355 -1.936 4.050 1.00 98.44 146 GLU A N 1
ATOM 1085 C CA . GLU A 1 146 ? -15.524 -1.586 4.868 1.00 98.44 146 GLU A CA 1
ATOM 1086 C C . GLU A 1 146 ? -15.347 -0.229 5.563 1.00 98.44 146 GLU A C 1
ATOM 1088 O O . GLU A 1 146 ? -16.265 0.586 5.620 1.00 98.44 146 GLU A O 1
ATOM 1093 N N . PHE A 1 147 ? -14.146 0.065 6.072 1.00 97.94 147 PHE A N 1
ATOM 1094 C CA . PHE A 1 147 ? -13.895 1.351 6.723 1.00 97.94 147 PHE A CA 1
ATOM 1095 C C . PHE A 1 147 ? -13.889 2.477 5.694 1.00 97.94 147 PHE A C 1
ATOM 1097 O O . PHE A 1 147 ? -14.470 3.530 5.942 1.00 97.94 147 PHE A O 1
ATOM 1104 N N . CYS A 1 148 ? -13.274 2.267 4.527 1.00 98.06 148 CYS A N 1
ATOM 1105 C CA . CYS A 1 148 ? -13.351 3.236 3.442 1.00 98.06 148 CYS A CA 1
ATOM 1106 C C . CYS A 1 148 ? -14.797 3.493 3.007 1.00 98.06 148 CYS A C 1
ATOM 1108 O O . CYS A 1 148 ? -15.130 4.647 2.764 1.00 98.06 148 CYS A O 1
ATOM 1110 N N . GLU A 1 149 ? -15.663 2.480 2.972 1.00 98.00 149 GLU A N 1
ATOM 1111 C CA . GLU A 1 149 ? -17.086 2.654 2.658 1.00 98.00 149 GLU A CA 1
ATOM 1112 C C . GLU A 1 149 ? -17.814 3.514 3.701 1.00 98.00 149 GLU A C 1
ATOM 1114 O O . GLU A 1 149 ? -18.511 4.454 3.324 1.00 98.00 149 GLU A O 1
ATOM 1119 N N . VAL A 1 150 ? -17.587 3.288 5.003 1.00 97.38 150 VAL A N 1
ATOM 1120 C CA . VAL A 1 150 ? -18.190 4.098 6.087 1.00 97.38 150 VAL A CA 1
ATOM 1121 C C . VAL A 1 150 ? -17.840 5.591 5.979 1.00 97.38 150 VAL A C 1
ATOM 1123 O O . VAL A 1 150 ? -18.631 6.443 6.393 1.00 97.38 15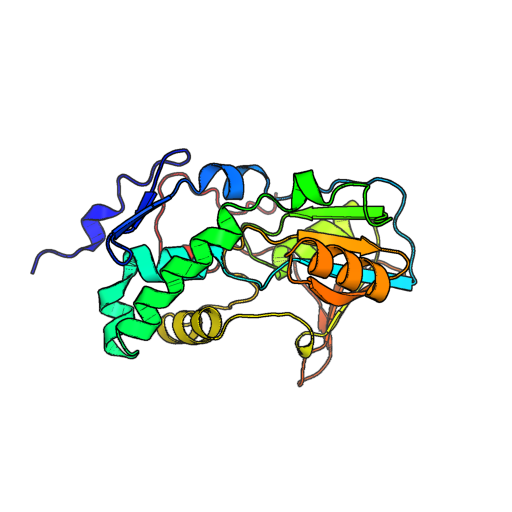0 VAL A O 1
ATOM 1126 N N . PHE A 1 151 ? -16.660 5.914 5.446 1.00 95.56 151 PHE A N 1
ATOM 1127 C CA . PHE A 1 151 ? -16.153 7.285 5.324 1.00 95.56 151 PHE A CA 1
ATOM 1128 C C . PHE A 1 151 ? -16.145 7.826 3.886 1.00 95.56 151 PHE A C 1
ATOM 1130 O O . PHE A 1 151 ? -15.648 8.931 3.670 1.00 95.56 151 PHE A O 1
ATOM 1137 N N . GLU A 1 152 ? -16.670 7.071 2.916 1.00 96.69 152 GLU A N 1
ATOM 1138 C CA . GLU A 1 152 ? -16.653 7.412 1.483 1.00 96.69 152 GLU A CA 1
ATOM 1139 C C . GLU A 1 152 ? -15.240 7.741 0.946 1.00 96.69 152 GLU A C 1
ATOM 1141 O O . GLU A 1 152 ? -15.025 8.677 0.168 1.00 96.69 152 GLU A O 1
ATOM 1146 N N . LEU A 1 153 ? -14.248 6.963 1.382 1.00 96.38 153 LEU A N 1
ATOM 1147 C CA . LEU A 1 153 ? -12.842 7.118 1.011 1.00 96.38 153 LEU A CA 1
ATOM 1148 C C . LEU A 1 153 ? -12.433 6.151 -0.100 1.00 96.38 153 LEU A C 1
ATOM 1150 O O . LEU A 1 153 ? -12.969 5.053 -0.238 1.00 96.38 153 LEU A O 1
ATOM 1154 N N . ASN A 1 154 ? -11.406 6.526 -0.861 1.00 95.94 154 ASN A N 1
ATOM 1155 C CA . ASN A 1 154 ? -10.782 5.619 -1.823 1.00 95.94 154 ASN A CA 1
ATOM 1156 C C . ASN A 1 154 ? -9.645 4.803 -1.168 1.00 95.94 154 ASN A C 1
ATOM 1158 O O . ASN A 1 154 ? -8.605 5.376 -0.830 1.00 95.94 154 ASN A O 1
ATOM 1162 N N . PRO A 1 155 ? -9.745 3.463 -1.075 1.00 96.69 155 PRO A N 1
ATOM 1163 C CA . PRO A 1 155 ? -8.725 2.655 -0.407 1.00 96.69 155 PRO A CA 1
ATOM 1164 C C . PRO A 1 155 ? -7.356 2.669 -1.107 1.00 96.69 155 PRO A C 1
ATOM 1166 O O . PRO A 1 155 ? -6.329 2.469 -0.463 1.00 96.69 155 PRO A O 1
ATOM 1169 N N . TYR A 1 156 ? -7.304 2.941 -2.415 1.00 96.25 156 TYR A N 1
ATOM 1170 C CA . TYR A 1 156 ? -6.048 3.001 -3.176 1.00 96.25 156 TYR A CA 1
ATOM 1171 C C . TYR A 1 156 ? -5.302 4.333 -3.022 1.00 96.25 156 TYR A C 1
ATOM 1173 O O . TYR A 1 156 ? -4.161 4.452 -3.475 1.00 96.25 156 TYR A O 1
ATOM 1181 N N . GLN A 1 157 ? -5.944 5.331 -2.411 1.00 94.81 157 GLN A N 1
ATOM 1182 C CA . GLN A 1 157 ? -5.377 6.647 -2.101 1.00 94.81 157 GLN A CA 1
ATOM 1183 C C . GLN A 1 157 ? -5.281 6.905 -0.590 1.00 94.81 157 GLN A C 1
ATOM 1185 O O . GLN A 1 157 ? -4.945 8.011 -0.164 1.00 94.81 157 GLN A O 1
ATOM 1190 N N . LEU A 1 158 ? -5.586 5.886 0.210 1.00 93.50 158 LEU A N 1
ATOM 1191 C CA . LEU A 1 158 ? -5.497 5.919 1.657 1.00 93.50 158 LEU A CA 1
ATOM 1192 C C . LEU A 1 158 ? -4.046 5.715 2.101 1.00 93.50 158 LEU A C 1
ATOM 1194 O O . LEU A 1 158 ? -3.329 4.913 1.491 1.00 93.50 158 LEU A O 1
ATOM 1198 N N . LEU A 1 159 ? -3.647 6.387 3.186 1.00 90.75 159 LEU A N 1
ATOM 1199 C CA . LEU A 1 159 ? -2.353 6.186 3.834 1.00 90.75 159 LEU A CA 1
ATOM 1200 C C . LEU A 1 159 ? -2.005 4.705 3.917 1.00 90.75 159 LEU A C 1
ATOM 1202 O O . LEU A 1 159 ? -2.691 3.894 4.550 1.00 90.75 159 LEU A O 1
ATOM 1206 N N . CYS A 1 160 ? -0.891 4.372 3.291 1.00 88.12 160 CYS A N 1
ATOM 1207 C CA . CYS A 1 160 ? -0.291 3.067 3.401 1.00 88.12 160 CYS A CA 1
ATOM 1208 C C . CYS A 1 160 ? 0.893 3.116 4.375 1.00 88.12 160 CYS A C 1
ATOM 1210 O O . CYS A 1 160 ? 1.351 4.178 4.795 1.00 88.12 160 CYS A O 1
ATOM 1212 N N . GLY A 1 161 ? 1.363 1.944 4.766 1.00 80.94 161 GLY A N 1
ATOM 1213 C CA . GLY A 1 161 ? 2.542 1.763 5.598 1.00 80.94 161 GLY A CA 1
ATOM 1214 C C . GLY A 1 161 ? 2.857 0.277 5.686 1.00 80.94 161 GLY A C 1
ATOM 1215 O O . GLY A 1 161 ? 1.948 -0.546 5.551 1.00 80.94 161 GLY A O 1
ATOM 1216 N N . GLY A 1 162 ? 4.135 -0.072 5.842 1.00 80.44 162 GLY A N 1
ATOM 1217 C CA . GLY A 1 162 ? 4.572 -1.472 5.808 1.00 80.44 162 GLY A CA 1
ATOM 1218 C C . GLY A 1 162 ? 4.344 -2.153 4.453 1.00 80.44 162 GL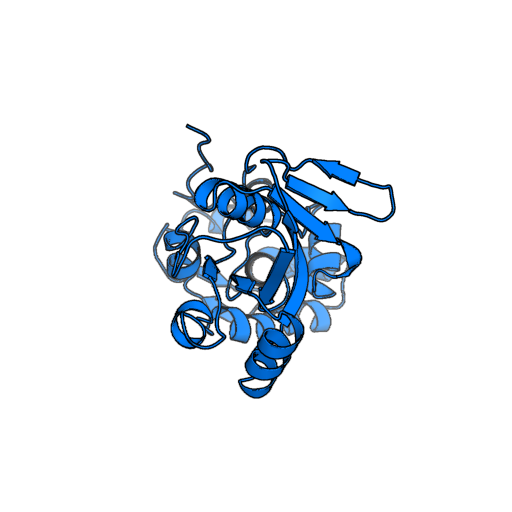Y A C 1
ATOM 1219 O O . GLY A 1 162 ? 4.156 -3.365 4.397 1.00 80.44 162 GLY A O 1
ATOM 1220 N N . CYS A 1 163 ? 4.306 -1.381 3.366 1.00 87.44 163 CYS A N 1
ATOM 1221 C CA . CYS A 1 163 ? 3.980 -1.819 2.011 1.00 87.44 163 CYS A CA 1
ATOM 1222 C C . CYS A 1 163 ? 4.922 -1.124 1.021 1.00 87.44 163 CYS A C 1
ATOM 1224 O O . CYS A 1 163 ? 5.231 0.056 1.185 1.00 87.44 163 CYS A O 1
ATOM 1226 N N . SER A 1 164 ? 5.384 -1.830 -0.008 1.00 90.50 164 SER A N 1
ATOM 1227 C CA . SER A 1 164 ? 6.368 -1.317 -0.968 1.00 90.50 164 SER A CA 1
ATOM 1228 C C . SER A 1 164 ? 6.102 -1.832 -2.381 1.00 90.50 164 SER A C 1
ATOM 1230 O O . SER A 1 164 ? 5.668 -2.966 -2.577 1.00 90.50 164 SER A O 1
ATOM 1232 N N . LEU A 1 165 ? 6.403 -1.000 -3.375 1.00 93.81 165 LEU A N 1
ATOM 1233 C CA . LEU A 1 165 ? 6.481 -1.371 -4.783 1.00 93.81 165 LEU A CA 1
ATOM 1234 C C . LEU A 1 165 ? 7.893 -1.839 -5.119 1.00 93.81 165 LEU A C 1
ATOM 1236 O O . LEU A 1 165 ? 8.858 -1.181 -4.737 1.00 93.81 165 LEU A O 1
ATOM 1240 N N . LEU A 1 166 ? 7.999 -2.917 -5.890 1.00 94.44 166 LEU A N 1
ATOM 1241 C CA . LEU A 1 166 ? 9.246 -3.454 -6.426 1.00 94.44 166 LEU A CA 1
ATOM 1242 C C . LEU A 1 166 ? 9.129 -3.602 -7.943 1.00 94.44 166 LEU A C 1
ATOM 1244 O O . LEU A 1 166 ? 8.113 -4.087 -8.436 1.00 94.44 166 LEU A O 1
ATOM 1248 N N . ALA A 1 167 ? 10.179 -3.244 -8.679 1.00 95.94 167 ALA A N 1
ATOM 1249 C CA . ALA A 1 167 ? 10.349 -3.629 -10.080 1.00 95.94 167 ALA A CA 1
ATOM 1250 C C . ALA A 1 167 ? 11.324 -4.809 -10.151 1.00 95.94 167 ALA A C 1
ATOM 1252 O O . ALA A 1 167 ? 12.471 -4.661 -9.737 1.00 95.94 167 ALA A O 1
ATOM 1253 N N . VAL A 1 168 ? 10.905 -5.966 -10.662 1.00 94.94 168 VAL A N 1
ATOM 1254 C CA . VAL A 1 168 ? 11.694 -7.215 -10.650 1.00 94.94 168 VAL A CA 1
ATOM 1255 C C . VAL A 1 168 ? 11.652 -7.922 -12.004 1.00 94.94 168 VAL A C 1
ATOM 1257 O O . VAL A 1 168 ? 10.677 -7.811 -12.740 1.00 94.94 168 VAL A O 1
ATOM 1260 N N . ASP A 1 169 ? 12.701 -8.676 -12.341 1.00 94.38 169 ASP A N 1
ATOM 1261 C CA . ASP A 1 169 ? 12.732 -9.456 -13.591 1.00 94.38 169 ASP A CA 1
ATOM 1262 C C . ASP A 1 169 ? 11.812 -10.688 -13.537 1.00 94.38 169 ASP A C 1
ATOM 1264 O O . ASP A 1 169 ? 11.227 -11.061 -14.551 1.00 94.38 169 ASP A O 1
ATOM 1268 N N . ASN A 1 170 ? 11.662 -11.300 -12.356 1.00 93.69 170 ASN A N 1
ATOM 1269 C CA . ASN A 1 170 ? 10.767 -12.432 -12.119 1.00 93.69 170 ASN A CA 1
ATOM 1270 C C . ASN A 1 170 ? 9.905 -12.174 -10.877 1.00 93.69 170 ASN A C 1
ATOM 1272 O O . ASN A 1 170 ? 10.327 -12.398 -9.740 1.00 93.69 170 ASN A O 1
ATOM 1276 N N . GLY A 1 171 ? 8.679 -11.704 -11.103 1.00 94.06 171 GLY A N 1
ATOM 1277 C CA . GLY A 1 171 ? 7.729 -11.387 -10.044 1.00 94.06 171 GLY A CA 1
ATOM 1278 C C . GLY A 1 171 ? 7.302 -12.598 -9.223 1.00 94.06 171 GLY A C 1
ATOM 1279 O O . GLY A 1 171 ? 7.185 -12.494 -8.005 1.00 94.06 171 GLY A O 1
ATOM 1280 N N . SER A 1 172 ? 7.113 -13.758 -9.858 1.00 94.31 172 SER A N 1
ATOM 1281 C CA . SER A 1 172 ? 6.721 -14.984 -9.152 1.00 94.31 172 SER A CA 1
ATOM 1282 C C . SER A 1 172 ? 7.777 -15.458 -8.155 1.00 94.31 172 SER A C 1
ATOM 1284 O O . SER A 1 172 ? 7.427 -15.831 -7.034 1.00 94.31 172 SER A O 1
ATOM 1286 N N . ASP A 1 173 ? 9.058 -15.397 -8.527 1.00 92.50 173 ASP A N 1
ATOM 1287 C CA . ASP A 1 173 ? 10.151 -15.772 -7.627 1.00 92.50 173 ASP A CA 1
ATOM 1288 C C . ASP A 1 173 ? 10.273 -14.788 -6.464 1.00 92.50 173 ASP A C 1
ATOM 1290 O O . ASP A 1 173 ? 10.386 -15.216 -5.315 1.00 92.50 173 ASP A O 1
ATOM 1294 N N . ALA A 1 174 ? 10.173 -13.482 -6.738 1.00 91.38 174 ALA A N 1
ATOM 1295 C CA . ALA A 1 174 ? 10.184 -12.459 -5.697 1.00 91.38 174 ALA A CA 1
ATOM 1296 C C . ALA A 1 174 ? 9.037 -12.667 -4.694 1.00 91.38 174 ALA A C 1
ATOM 1298 O O . ALA A 1 174 ? 9.271 -12.683 -3.488 1.00 91.38 174 ALA A O 1
ATOM 1299 N N . VAL A 1 175 ? 7.811 -12.908 -5.175 1.00 92.75 175 VAL A N 1
ATOM 1300 C CA . VAL A 1 175 ? 6.647 -13.189 -4.317 1.00 92.75 175 VAL A CA 1
ATOM 1301 C C . VAL A 1 175 ? 6.860 -14.440 -3.464 1.00 92.75 175 VAL A C 1
ATOM 1303 O O . VAL A 1 175 ? 6.515 -14.435 -2.282 1.00 92.75 175 VAL A O 1
ATOM 1306 N N . ARG A 1 176 ? 7.434 -15.508 -4.032 1.00 92.12 176 ARG A N 1
ATOM 1307 C CA . ARG A 1 176 ? 7.731 -16.736 -3.282 1.00 92.12 176 ARG A CA 1
ATOM 1308 C C . ARG A 1 176 ? 8.723 -16.473 -2.147 1.00 92.12 176 ARG A C 1
ATOM 1310 O O . ARG A 1 176 ? 8.438 -16.860 -1.018 1.00 92.12 176 ARG A O 1
ATOM 1317 N N . LEU A 1 177 ? 9.839 -15.802 -2.437 1.00 88.88 177 LEU A N 1
ATOM 1318 C CA . LEU A 1 177 ? 10.877 -15.486 -1.447 1.00 88.88 177 LEU A CA 1
ATOM 1319 C C . LEU A 1 177 ? 10.339 -14.583 -0.331 1.00 88.88 177 LEU A C 1
ATOM 1321 O O . LEU A 1 177 ? 10.519 -14.880 0.844 1.00 88.88 177 LEU A O 1
ATOM 1325 N N . LEU A 1 178 ? 9.596 -13.534 -0.690 1.00 88.06 178 LEU A N 1
ATOM 1326 C CA . LEU A 1 178 ? 8.952 -12.644 0.280 1.00 88.06 178 LEU A CA 1
ATOM 1327 C C . LEU A 1 178 ? 8.018 -13.414 1.218 1.00 88.06 178 LEU A C 1
ATOM 1329 O O . LEU A 1 178 ? 8.024 -13.199 2.430 1.00 88.06 178 LEU A O 1
ATOM 1333 N N . LYS A 1 179 ? 7.251 -14.362 0.671 1.00 87.81 179 LYS A N 1
ATOM 1334 C CA . LYS A 1 179 ? 6.336 -15.191 1.457 1.00 87.81 179 LYS A CA 1
ATOM 1335 C C . LYS A 1 179 ? 7.068 -16.130 2.418 1.00 87.81 179 LYS A C 1
ATOM 1337 O O . LYS A 1 179 ? 6.580 -16.337 3.527 1.00 87.81 179 LYS A O 1
ATOM 1342 N N . GLU A 1 180 ? 8.213 -16.683 2.018 1.00 87.25 180 GLU A N 1
ATOM 1343 C CA . GLU A 1 180 ? 9.079 -17.503 2.885 1.00 87.25 180 GLU A CA 1
ATOM 1344 C C . GLU A 1 180 ? 9.621 -16.697 4.077 1.00 87.25 180 GLU A C 1
ATOM 1346 O O . GLU A 1 180 ? 9.786 -17.241 5.166 1.00 87.25 180 GLU A O 1
ATOM 1351 N N . GLU A 1 181 ? 9.793 -15.386 3.906 1.00 83.75 181 GLU A N 1
ATOM 1352 C CA . GLU A 1 181 ? 10.205 -14.444 4.955 1.00 83.75 181 GLU A CA 1
ATOM 1353 C C . GLU A 1 181 ? 9.028 -13.872 5.770 1.00 83.75 181 GLU A C 1
ATOM 1355 O O . GLU A 1 181 ? 9.210 -13.003 6.623 1.00 83.75 181 GLU A O 1
ATOM 1360 N N . GLY A 1 182 ? 7.801 -14.352 5.535 1.00 83.38 182 GLY A N 1
ATOM 1361 C CA . GLY A 1 182 ? 6.603 -13.895 6.245 1.00 83.38 182 GLY A CA 1
ATOM 1362 C C . GLY A 1 182 ? 6.019 -12.576 5.726 1.00 83.38 182 GLY A C 1
ATOM 1363 O O . GLY A 1 182 ? 5.118 -12.019 6.354 1.00 83.38 182 GLY A O 1
ATOM 1364 N N . CYS A 1 183 ? 6.486 -12.087 4.576 1.00 85.69 183 CYS A N 1
ATOM 1365 C CA . CYS A 1 183 ? 5.957 -10.907 3.903 1.00 85.69 183 CYS A CA 1
ATOM 1366 C C . CYS A 1 183 ? 4.940 -11.322 2.831 1.00 85.69 183 CYS A C 1
ATOM 1368 O O . CYS A 1 183 ? 5.253 -12.065 1.899 1.00 85.69 183 CYS A O 1
ATOM 1370 N N . ALA A 1 184 ? 3.697 -10.850 2.935 1.00 89.00 184 ALA A N 1
ATOM 1371 C CA . ALA A 1 184 ? 2.730 -11.077 1.866 1.00 89.00 184 ALA A CA 1
ATOM 1372 C C . ALA A 1 184 ? 3.146 -10.274 0.627 1.00 89.00 184 ALA A C 1
ATOM 1374 O O . ALA A 1 184 ? 3.620 -9.150 0.753 1.00 89.00 184 ALA A O 1
ATOM 1375 N N . ALA A 1 185 ? 2.949 -10.813 -0.573 1.00 92.88 185 ALA A N 1
ATOM 1376 C CA . ALA A 1 185 ? 3.256 -10.091 -1.800 1.00 92.88 185 ALA A CA 1
ATOM 1377 C C . ALA A 1 185 ? 2.412 -10.586 -2.975 1.00 92.88 185 ALA A C 1
ATOM 1379 O O . ALA A 1 185 ? 1.939 -11.725 -2.975 1.00 92.88 185 ALA A O 1
ATOM 1380 N N . ALA A 1 186 ? 2.243 -9.732 -3.980 1.00 96.81 186 ALA A N 1
ATOM 1381 C CA . ALA A 1 186 ? 1.559 -10.067 -5.223 1.00 96.81 186 ALA A CA 1
ATOM 1382 C C . ALA A 1 186 ? 2.202 -9.347 -6.411 1.00 96.81 186 ALA A C 1
ATOM 1384 O O . ALA A 1 186 ? 2.629 -8.197 -6.292 1.00 96.81 186 ALA A O 1
ATOM 1385 N N . VAL A 1 187 ? 2.235 -10.005 -7.572 1.00 98.06 187 VAL A N 1
ATOM 1386 C CA . VAL A 1 187 ? 2.515 -9.328 -8.843 1.00 98.06 187 VAL A CA 1
ATOM 1387 C C . VAL A 1 187 ? 1.259 -8.565 -9.236 1.00 98.06 187 VAL A C 1
ATOM 1389 O O . VAL A 1 187 ? 0.228 -9.174 -9.506 1.00 98.06 187 VAL A O 1
ATOM 1392 N N . ILE A 1 188 ? 1.343 -7.239 -9.274 1.00 98.38 188 ILE A N 1
ATOM 1393 C CA . ILE A 1 188 ? 0.192 -6.376 -9.560 1.00 98.38 188 ILE A CA 1
ATOM 1394 C C . ILE A 1 188 ? 0.211 -5.816 -10.981 1.00 98.38 188 ILE A C 1
ATOM 1396 O O . ILE A 1 188 ? -0.781 -5.253 -11.433 1.00 98.38 188 ILE A O 1
ATOM 1400 N N . GLY A 1 189 ? 1.327 -5.926 -11.700 1.00 98.19 189 GLY A N 1
ATOM 1401 C CA . GLY A 1 189 ? 1.467 -5.278 -12.996 1.00 98.19 189 GLY A CA 1
ATOM 1402 C C . GLY A 1 189 ? 2.836 -5.449 -13.628 1.00 98.19 189 GLY A C 1
ATOM 1403 O O . GLY A 1 189 ? 3.616 -6.306 -13.220 1.00 98.19 189 GLY A O 1
ATOM 1404 N N . LYS A 1 190 ? 3.124 -4.613 -14.627 1.00 98.31 190 LYS A N 1
ATOM 1405 C CA . LYS A 1 190 ? 4.389 -4.613 -15.365 1.00 98.31 190 LYS A CA 1
ATOM 1406 C C . LYS A 1 190 ? 4.873 -3.206 -15.693 1.00 98.31 190 LYS A C 1
ATOM 1408 O O . LYS A 1 190 ? 4.077 -2.298 -15.941 1.00 98.31 190 LYS A O 1
ATOM 1413 N N . ILE A 1 191 ? 6.192 -3.062 -15.775 1.00 98.31 191 ILE A N 1
ATOM 1414 C CA . ILE A 1 191 ? 6.854 -1.916 -16.395 1.00 98.31 191 ILE A CA 1
ATOM 1415 C C . ILE A 1 191 ? 6.654 -2.005 -17.909 1.00 98.31 191 ILE A C 1
ATOM 1417 O O . ILE A 1 191 ? 6.853 -3.052 -18.530 1.00 98.31 191 ILE A O 1
ATOM 1421 N N . THR A 1 192 ? 6.275 -0.893 -18.526 1.00 98.25 192 THR A N 1
ATOM 1422 C CA . THR A 1 192 ? 5.999 -0.792 -19.961 1.00 98.25 192 THR A CA 1
ATOM 1423 C C . THR A 1 192 ? 6.867 0.282 -20.619 1.00 98.25 192 THR A C 1
ATOM 1425 O O . THR A 1 192 ? 7.574 1.056 -19.970 1.00 98.25 192 THR A O 1
ATOM 1428 N N . LYS A 1 193 ? 6.871 0.299 -21.956 1.00 96.38 193 LYS A N 1
ATOM 1429 C CA . LYS A 1 193 ? 7.539 1.350 -22.735 1.00 96.38 193 LYS A CA 1
ATOM 1430 C C . LYS A 1 193 ? 6.769 2.670 -22.607 1.00 96.38 193 LYS A C 1
ATOM 1432 O O . LYS A 1 193 ? 5.559 2.669 -22.420 1.00 96.38 193 LYS A O 1
ATOM 1437 N N . GLY A 1 194 ? 7.460 3.789 -22.813 1.00 95.44 194 GLY A N 1
ATOM 1438 C CA . GLY A 1 194 ? 6.842 5.118 -22.802 1.00 95.44 194 GLY A CA 1
ATOM 1439 C C . GLY A 1 194 ? 6.746 5.705 -21.396 1.00 95.44 194 GLY A C 1
ATOM 1440 O O . GLY A 1 194 ? 7.628 5.466 -20.578 1.00 95.44 194 GLY A O 1
ATOM 1441 N N . ARG A 1 195 ? 5.711 6.516 -21.149 1.00 95.44 195 ARG A N 1
ATOM 1442 C CA . ARG A 1 195 ? 5.462 7.212 -19.868 1.00 95.44 195 ARG A CA 1
ATOM 1443 C C . ARG A 1 195 ? 4.025 7.047 -19.362 1.00 95.44 195 ARG A C 1
ATOM 1445 O O . ARG A 1 195 ? 3.624 7.694 -18.395 1.00 95.44 195 ARG A O 1
ATOM 1452 N N . ASP A 1 196 ? 3.252 6.196 -20.028 1.00 96.94 196 ASP A N 1
ATOM 1453 C CA . ASP A 1 196 ? 1.860 5.945 -19.685 1.00 96.94 196 ASP A CA 1
ATOM 1454 C C . ASP A 1 196 ? 1.782 5.177 -18.373 1.00 96.94 196 ASP A C 1
ATOM 1456 O O . ASP A 1 196 ? 2.469 4.175 -18.185 1.00 96.94 196 ASP A O 1
ATOM 1460 N N . ARG A 1 197 ? 0.922 5.631 -17.465 1.00 96.12 197 ARG A N 1
ATOM 1461 C CA . ARG A 1 197 ? 0.697 4.984 -16.170 1.00 96.12 197 ARG A CA 1
ATOM 1462 C C . ARG A 1 197 ? -0.744 4.572 -16.102 1.00 96.12 197 ARG A C 1
ATOM 1464 O O . ARG A 1 197 ? -1.629 5.423 -16.029 1.00 96.12 197 ARG A O 1
ATOM 1471 N N . VAL A 1 198 ? -0.972 3.278 -16.170 1.00 97.31 198 VAL A N 1
ATOM 1472 C CA . VAL A 1 198 ? -2.295 2.741 -16.416 1.00 97.31 198 VAL A CA 1
ATOM 1473 C C . VAL A 1 198 ? -2.721 1.830 -15.284 1.00 97.31 198 VAL A C 1
ATOM 1475 O O . VAL A 1 198 ? -1.989 0.925 -14.894 1.00 97.31 198 VAL A O 1
ATOM 1478 N N . ILE A 1 199 ? -3.957 2.027 -14.839 1.00 97.06 199 ILE A N 1
ATOM 1479 C CA . ILE A 1 199 ? -4.708 1.071 -14.036 1.00 97.06 199 ILE A CA 1
ATOM 1480 C C . ILE A 1 199 ? -5.750 0.404 -14.934 1.00 97.06 199 ILE A C 1
ATOM 1482 O O . ILE A 1 199 ? -6.534 1.080 -15.602 1.00 97.06 199 ILE A O 1
ATOM 1486 N N . ILE A 1 200 ? -5.768 -0.922 -14.943 1.00 96.50 200 ILE A N 1
ATOM 1487 C CA . ILE A 1 200 ? -6.782 -1.734 -15.610 1.00 96.50 200 ILE A CA 1
ATOM 1488 C C . ILE A 1 200 ? -7.751 -2.237 -14.544 1.00 96.50 200 ILE A C 1
ATOM 1490 O O . ILE A 1 200 ? -7.397 -3.050 -13.690 1.00 96.50 200 ILE A O 1
ATOM 1494 N N . GLY A 1 201 ? -8.975 -1.721 -14.578 1.00 92.06 201 GLY A N 1
ATOM 1495 C CA . GLY A 1 201 ? -10.083 -2.163 -13.738 1.00 92.06 201 GLY A CA 1
ATOM 1496 C C . GLY A 1 201 ? -11.088 -3.016 -14.512 1.00 92.06 201 GLY A C 1
ATOM 1497 O O . GLY A 1 201 ? -10.898 -3.324 -15.688 1.00 92.06 201 GLY A O 1
ATOM 1498 N N . LYS A 1 202 ? -12.203 -3.359 -13.855 1.00 83.81 202 LYS A N 1
ATOM 1499 C CA . LYS A 1 202 ? -13.330 -4.065 -14.497 1.00 83.81 202 LYS A CA 1
ATOM 1500 C C . LYS A 1 202 ? -13.959 -3.249 -15.633 1.00 83.81 202 LYS A C 1
ATOM 1502 O O . LYS A 1 202 ? -14.348 -3.814 -16.645 1.00 83.81 202 LYS A O 1
ATOM 1507 N N . GLU A 1 203 ? -14.026 -1.931 -15.460 1.00 83.25 203 GLU A N 1
ATOM 1508 C CA . GLU A 1 203 ? -14.647 -0.985 -16.402 1.00 83.25 203 GLU A CA 1
ATOM 1509 C C . GLU A 1 203 ? -13.700 -0.543 -17.529 1.00 83.25 203 GLU A C 1
ATOM 1511 O O . GLU A 1 203 ? -14.074 0.242 -18.396 1.00 83.25 203 GLU A O 1
ATOM 1516 N N . GLY A 1 204 ? -12.467 -1.060 -17.533 1.00 89.25 204 GLY A N 1
ATOM 1517 C CA . GLY A 1 204 ? -11.481 -0.801 -18.568 1.00 89.25 204 GLY A CA 1
ATOM 1518 C C . GLY A 1 204 ? -10.238 -0.084 -18.057 1.00 89.25 204 GLY A C 1
ATOM 1519 O O . GLY A 1 204 ? -9.789 -0.264 -16.923 1.00 89.25 204 GLY A O 1
ATOM 1520 N N . ARG A 1 205 ? -9.629 0.683 -18.958 1.00 94.06 205 ARG A N 1
ATOM 1521 C CA . ARG A 1 205 ? -8.283 1.235 -18.815 1.00 94.06 205 ARG A CA 1
ATOM 1522 C C . ARG A 1 205 ? -8.361 2.703 -18.392 1.00 94.06 205 ARG A C 1
ATOM 1524 O O . ARG A 1 205 ? -8.978 3.504 -19.086 1.00 94.06 205 ARG A O 1
ATOM 1531 N N . ARG A 1 206 ? -7.709 3.068 -17.285 1.00 94.31 206 ARG A N 1
ATOM 1532 C CA . ARG A 1 206 ? -7.635 4.445 -16.769 1.00 94.31 206 ARG A CA 1
ATOM 1533 C C . ARG A 1 206 ? -6.185 4.892 -16.622 1.00 94.31 206 ARG A C 1
ATOM 1535 O O . ARG A 1 206 ? -5.349 4.146 -16.122 1.00 94.31 206 ARG A O 1
ATOM 1542 N N . TYR A 1 207 ? -5.913 6.141 -16.982 1.00 95.31 207 TYR A N 1
ATOM 1543 C CA . TYR A 1 207 ? -4.618 6.775 -16.756 1.00 95.31 207 TYR A CA 1
ATOM 1544 C C . TYR A 1 207 ? -4.531 7.362 -15.344 1.00 95.31 207 TYR A C 1
ATOM 1546 O O . TYR A 1 207 ? -5.470 8.007 -14.866 1.00 95.31 207 TYR A O 1
ATOM 1554 N N . LEU A 1 208 ? -3.399 7.143 -14.674 1.00 93.56 208 LEU A N 1
ATOM 1555 C CA . LEU A 1 208 ? -3.087 7.827 -13.426 1.00 93.56 208 LEU A CA 1
ATOM 1556 C C . LEU A 1 208 ? -2.772 9.293 -13.713 1.00 93.56 208 LEU A C 1
ATOM 1558 O O . LEU A 1 208 ? -1.944 9.626 -14.562 1.00 93.56 208 LEU A O 1
ATOM 1562 N N . THR A 1 209 ? -3.422 10.168 -12.960 1.00 89.44 209 THR A N 1
ATOM 1563 C CA . THR A 1 209 ? -3.087 11.588 -12.884 1.00 89.44 209 THR A CA 1
ATOM 1564 C C . THR A 1 209 ? -1.971 11.803 -11.865 1.00 89.44 209 THR A C 1
ATOM 1566 O O . THR A 1 209 ? -1.545 10.866 -11.189 1.00 89.44 209 THR A O 1
ATOM 1569 N N . ARG A 1 210 ? -1.502 13.049 -11.733 1.00 88.94 210 ARG A N 1
ATOM 1570 C CA . ARG A 1 210 ? -0.559 13.423 -10.669 1.00 88.94 210 ARG A CA 1
ATOM 1571 C C . ARG A 1 210 ? -1.087 13.014 -9.281 1.00 88.94 210 ARG A C 1
ATOM 1573 O O . ARG A 1 210 ? -2.315 12.990 -9.111 1.00 88.94 210 ARG A O 1
ATOM 1580 N N . PRO A 1 211 ? -0.194 12.739 -8.308 1.00 87.31 211 PRO A N 1
ATOM 1581 C CA . PRO A 1 211 ? -0.576 12.375 -6.951 1.00 87.31 211 PRO A CA 1
ATOM 1582 C C . PRO A 1 211 ? -1.558 13.391 -6.381 1.00 87.31 211 PRO A C 1
ATOM 1584 O O . PRO A 1 211 ? -1.385 14.597 -6.552 1.00 87.31 211 PRO A O 1
ATOM 1587 N N . GLN A 1 212 ? -2.613 12.884 -5.759 1.00 85.44 212 GLN A N 1
ATOM 1588 C CA . GLN A 1 212 ? -3.605 13.687 -5.053 1.00 85.44 212 GLN A CA 1
ATOM 1589 C C . GLN A 1 212 ? -3.308 13.635 -3.550 1.00 85.44 212 GLN A C 1
ATOM 1591 O O . GLN A 1 212 ? -2.596 12.721 -3.123 1.00 85.44 212 GLN A O 1
ATOM 1596 N N . PRO A 1 213 ? -3.851 14.569 -2.747 1.00 83.19 213 PRO A N 1
ATOM 1597 C CA . PRO A 1 213 ? -3.812 14.462 -1.294 1.00 83.19 213 PRO A CA 1
ATOM 1598 C C . PRO A 1 213 ? -4.323 13.103 -0.802 1.00 83.19 213 PRO A C 1
ATOM 1600 O O . PRO A 1 213 ? -5.156 12.467 -1.453 1.00 83.19 213 PRO A O 1
ATOM 1603 N N . ASP A 1 214 ? -3.813 12.672 0.351 1.00 88.50 214 ASP A N 1
ATOM 1604 C CA . ASP A 1 214 ? -4.277 11.452 1.010 1.00 88.50 214 ASP A CA 1
ATOM 1605 C C . ASP A 1 214 ? -5.775 11.543 1.316 1.00 88.50 214 ASP A C 1
ATOM 1607 O O . ASP A 1 214 ? -6.273 12.589 1.736 1.00 88.50 214 ASP A O 1
ATOM 1611 N N . GLU A 1 215 ? -6.493 10.440 1.137 1.00 90.56 215 GLU A N 1
ATOM 1612 C CA . GLU A 1 215 ? -7.924 10.373 1.436 1.00 90.56 215 GLU A CA 1
ATOM 1613 C C . GLU A 1 215 ? -8.222 10.661 2.915 1.00 90.56 215 GLU A C 1
ATOM 1615 O O . GLU A 1 215 ? -9.250 11.265 3.227 1.00 90.56 215 GLU A O 1
ATOM 1620 N N . LEU A 1 216 ? -7.287 10.353 3.823 1.00 88.06 216 LEU A N 1
ATOM 1621 C CA . LEU A 1 216 ? -7.408 10.719 5.234 1.00 88.06 216 LEU A CA 1
ATOM 1622 C C . LEU A 1 216 ? -7.529 12.228 5.461 1.00 88.06 216 LEU A C 1
ATOM 1624 O O . LEU A 1 216 ? -8.142 12.630 6.446 1.00 88.06 216 LEU A O 1
ATOM 1628 N N . CYS A 1 217 ? -7.012 13.080 4.572 1.00 84.81 217 CYS A N 1
ATOM 1629 C CA . CYS A 1 217 ? -7.122 14.534 4.725 1.00 84.81 217 CYS A CA 1
ATOM 1630 C C . CYS A 1 217 ? -8.579 15.031 4.675 1.00 84.81 217 CYS A C 1
ATOM 1632 O O . CYS A 1 217 ? -8.859 16.141 5.124 1.00 84.81 217 CYS A O 1
ATOM 1634 N N . LYS A 1 218 ? -9.519 14.224 4.161 1.00 86.00 218 LYS A N 1
ATOM 1635 C CA . LYS A 1 218 ? -10.956 14.541 4.179 1.00 86.00 218 LYS A CA 1
ATOM 1636 C C . LYS A 1 218 ? -11.561 14.467 5.581 1.00 86.00 218 LYS A C 1
ATOM 1638 O O . LYS A 1 218 ? -12.564 15.124 5.844 1.00 86.00 218 LYS A O 1
ATOM 1643 N N . ILE A 1 219 ? -10.968 13.664 6.462 1.00 83.38 219 ILE A N 1
ATOM 1644 C CA . ILE A 1 219 ? -11.558 13.293 7.754 1.00 83.38 219 ILE A CA 1
ATOM 1645 C C . ILE A 1 219 ? -10.656 13.607 8.948 1.00 83.38 219 ILE A C 1
ATOM 1647 O O . ILE A 1 219 ? -11.160 13.899 10.026 1.00 83.38 219 ILE A O 1
ATOM 1651 N N . VAL A 1 220 ? -9.332 13.573 8.789 1.00 73.62 220 VAL A N 1
ATOM 1652 C CA . VAL A 1 220 ? -8.375 13.843 9.862 1.00 73.62 220 VAL A CA 1
ATOM 1653 C C . VAL A 1 220 ? -7.689 15.171 9.594 1.00 73.62 220 VAL A C 1
ATOM 1655 O O . VAL A 1 220 ? -7.079 15.380 8.547 1.00 73.62 220 VAL A O 1
ATOM 1658 N N . ARG A 1 221 ? -7.754 16.070 10.576 1.00 66.25 221 ARG A N 1
ATOM 1659 C CA . ARG A 1 221 ? -6.930 17.278 10.606 1.00 66.25 221 ARG A CA 1
ATOM 1660 C C . ARG A 1 221 ? -5.738 17.025 11.512 1.00 66.25 221 ARG A C 1
ATOM 1662 O O . ARG A 1 221 ? -5.846 17.226 12.711 1.00 66.25 221 ARG A O 1
ATOM 1669 N N . ILE A 1 222 ? -4.629 16.563 10.945 1.00 57.62 222 ILE A N 1
ATOM 1670 C CA . ILE A 1 222 ? -3.369 16.400 11.680 1.00 57.62 222 ILE A CA 1
ATOM 1671 C C . ILE A 1 222 ? -2.550 17.689 11.510 1.00 57.62 222 ILE A C 1
ATOM 1673 O O . ILE A 1 222 ? -2.172 18.004 10.375 1.00 57.62 222 ILE A O 1
ATOM 1677 N N . PRO A 1 223 ? -2.295 18.462 12.584 1.00 51.22 223 PRO A N 1
ATOM 1678 C CA . PRO A 1 223 ? -1.411 19.621 12.531 1.00 51.22 223 PRO A CA 1
ATOM 1679 C C . PRO A 1 223 ? -0.063 19.281 11.881 1.00 51.22 223 PRO A C 1
ATOM 1681 O O . PRO A 1 223 ? 0.612 18.334 12.267 1.00 51.22 223 PRO A O 1
ATOM 1684 N N . GLY A 1 224 ? 0.329 20.048 10.863 1.00 52.09 224 GLY A N 1
ATOM 1685 C CA . GLY A 1 224 ? 1.603 19.856 10.167 1.00 52.09 224 GLY A CA 1
ATOM 1686 C C . GLY A 1 224 ? 1.664 18.675 9.195 1.00 52.09 224 GLY A C 1
ATOM 1687 O O . GLY A 1 224 ? 2.741 18.418 8.666 1.00 52.09 224 GLY A O 1
ATOM 1688 N N . TRP A 1 225 ? 0.543 18.003 8.897 1.00 51.91 225 TRP A N 1
ATOM 1689 C CA . TRP A 1 225 ? 0.454 17.108 7.741 1.00 51.91 225 TRP A CA 1
ATOM 1690 C C . TRP A 1 225 ? 0.678 17.922 6.458 1.00 51.91 225 TRP A C 1
ATOM 1692 O O . TRP A 1 225 ? -0.162 18.764 6.129 1.00 51.91 225 TRP A O 1
ATOM 1702 N N . PRO A 1 226 ? 1.788 17.727 5.723 1.00 45.94 226 PRO A N 1
ATOM 1703 C CA . PRO A 1 226 ? 2.029 18.494 4.512 1.00 45.94 226 PRO A CA 1
ATOM 1704 C C . PRO A 1 226 ? 0.943 18.161 3.490 1.00 45.94 226 PRO A C 1
ATOM 1706 O O . PRO A 1 226 ? 0.761 16.984 3.156 1.00 45.94 226 PRO A O 1
ATOM 1709 N N . GLU A 1 227 ? 0.253 19.175 2.958 1.00 45.22 227 GLU A N 1
ATOM 1710 C CA . GLU A 1 227 ? -0.445 19.018 1.683 1.00 45.22 227 GLU A CA 1
ATOM 1711 C C . GLU A 1 227 ? 0.571 18.461 0.681 1.00 45.22 227 GLU A C 1
ATOM 1713 O O . GLU A 1 227 ? 1.719 18.916 0.647 1.00 45.22 227 GLU A O 1
ATOM 1718 N N . ILE A 1 228 ? 0.191 17.444 -0.100 1.00 43.16 228 ILE A N 1
ATOM 1719 C CA . ILE A 1 228 ? 1.047 16.925 -1.171 1.00 43.16 228 ILE A CA 1
ATOM 1720 C C . ILE A 1 228 ? 1.111 18.034 -2.222 1.00 43.16 228 ILE A C 1
ATOM 1722 O O . ILE A 1 228 ? 0.29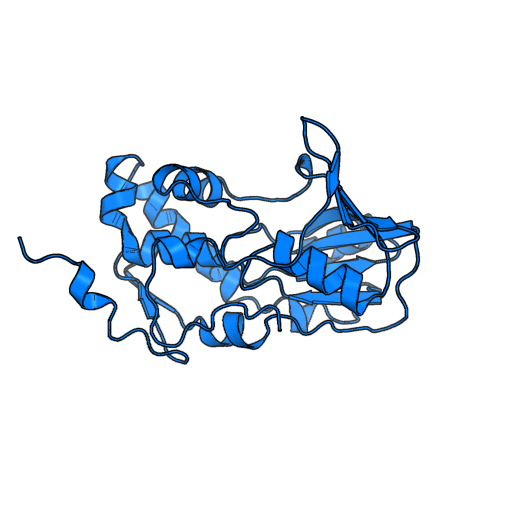8 18.105 -3.141 1.00 43.16 228 ILE A O 1
ATOM 1726 N N . SER A 1 229 ? 2.028 18.977 -2.021 1.00 34.69 229 SER A N 1
ATOM 1727 C CA . SER A 1 229 ? 2.226 20.100 -2.910 1.00 34.69 229 SER A CA 1
ATOM 1728 C C . SER A 1 229 ? 2.822 19.550 -4.194 1.00 34.69 229 SER A C 1
ATOM 1730 O O . SER A 1 229 ? 3.992 19.178 -4.238 1.00 34.69 229 SER A O 1
ATOM 1732 N N . GLY A 1 230 ? 2.009 19.498 -5.243 1.00 36.94 230 GLY A N 1
ATOM 1733 C CA . GLY A 1 230 ? 2.457 19.246 -6.608 1.00 36.94 230 GLY A CA 1
ATOM 1734 C C . GLY A 1 230 ? 3.168 20.461 -7.204 1.00 36.94 230 GLY A C 1
ATOM 1735 O O . GLY A 1 230 ? 2.770 20.908 -8.280 1.00 36.94 230 GLY A O 1
ATOM 1736 N N . ARG A 1 231 ? 4.154 21.016 -6.492 1.00 32.78 231 ARG A N 1
ATOM 1737 C CA . ARG A 1 231 ? 5.077 22.005 -7.055 1.00 32.78 231 ARG A CA 1
ATOM 1738 C C . ARG A 1 231 ? 6.215 21.294 -7.765 1.00 32.78 231 ARG A C 1
ATOM 1740 O O . ARG A 1 231 ? 6.802 20.388 -7.143 1.00 32.78 231 ARG A O 1
#

Sequence (231 aa):
MENGLNRIENILPGGEISLPGLNTEFDFSGLMEKAGEVFVVRKAVPGQDIVLTNPVGLGGTVLLAGLYKEKLCSSLAESFVEEAGELLKYLKLAPEAAVAGRHGETAMLAVSRGGLFAALWIFGEALNTGLEVQLKEIPIKQQTIEFCEVFELNPYQLLCGGCSLLAVDNGSDAVRLLKEEGCAAAVIGKITKGRDRVIIGKEGRRYLTRPQPDELCKIVRIPGWPEISGR

Foldseek 3Di:
DDDPPVVQAPQDLFDWDQQQLQRDTDTCNVLQVQPLDKAFPAQFDFPWFKKKWDAKQLVVLSNCSRSPLVLLVVPDPSVLSNCSSVSVVLQVDPVCVVQPPPQQFRMKGFAFAQAQLQRLLSVCVVNVFEKEFEPVFHHHDPSLVSSCVSVVFDRRGAGGHSMMITGHRDRVSSQVVCVVVVIHMTRGTTTRGHRFYWYQYPVGIDTRDHRAGRRCVVPRDRPPPDGPPPD

Secondary structure (DSSP, 8-state):
---GGGGGGG--TTSEEEEGGGTEEEE-HHHHHTTT-EEESS---TT-EEEEES-BTHHHHHHHHHHHHHHHHTTS-HHHHHGGGGGHHHHH--HHHHHTTTS--SEEEE--TTHHHHHHHHHHHHHT-EEEEEGGGS-B-HHHHHHHHHTT--GGGS---S-EEEEES-HHHHHHHHHHTT--EEEEEEEESSS-EEEEETTEEEE--SPPPPGGGGT---TT-------

Radius of gyration: 17.45 Å; chains: 1; bounding box: 42×40×47 Å

pLDDT: mean 83.91, std 18.48, range [26.95, 98.44]